Protein AF-A0A5J5F613-F1 (afdb_monomer_lite)

Organism: NCBI:txid1250544

Structure (mmCIF, N/CA/C/O backbone):
data_AF-A0A5J5F613-F1
#
_entry.id   AF-A0A5J5F613-F1
#
loop_
_atom_site.group_PDB
_atom_site.id
_atom_site.type_symbol
_atom_site.label_atom_id
_atom_site.label_alt_id
_atom_site.label_comp_id
_atom_site.label_asym_id
_atom_site.label_entity_id
_atom_site.label_seq_id
_atom_site.pdbx_PDB_ins_code
_atom_site.Cartn_x
_atom_site.Cartn_y
_atom_site.Cartn_z
_atom_site.occupancy
_atom_site.B_iso_or_equiv
_atom_site.auth_seq_id
_atom_site.auth_comp_id
_atom_site.auth_asym_id
_atom_site.auth_atom_id
_atom_site.pdbx_PDB_model_num
ATOM 1 N N . MET A 1 1 ? 40.731 -25.161 20.773 1.00 50.28 1 MET A N 1
ATOM 2 C CA . MET A 1 1 ? 40.300 -26.577 20.738 1.00 50.28 1 MET A CA 1
ATOM 3 C C . MET A 1 1 ? 39.596 -26.817 22.061 1.00 50.28 1 MET A C 1
ATOM 5 O O . MET A 1 1 ? 40.256 -26.666 23.070 1.00 50.28 1 MET A O 1
ATOM 9 N N . LEU A 1 2 ? 38.281 -26.954 22.192 1.00 44.12 2 LEU A N 1
ATOM 10 C CA . LEU A 1 2 ? 37.243 -27.721 21.487 1.00 44.12 2 LEU A CA 1
ATOM 11 C C . LEU A 1 2 ? 35.949 -26.861 21.569 1.00 44.12 2 LEU A C 1
ATOM 13 O O . LEU A 1 2 ? 35.769 -26.179 22.566 1.00 44.12 2 LEU A O 1
ATOM 17 N N . GLY A 1 3 ? 35.068 -26.707 20.580 1.00 40.81 3 GLY A N 1
ATOM 18 C CA . GLY A 1 3 ? 34.454 -27.719 19.725 1.00 40.81 3 GLY A CA 1
ATOM 19 C C . GLY A 1 3 ? 33.097 -28.139 20.315 1.00 40.81 3 GLY A C 1
ATOM 20 O O . GLY A 1 3 ? 32.994 -29.242 20.839 1.00 40.81 3 GLY A O 1
ATOM 21 N N . HIS A 1 4 ? 32.084 -27.262 20.299 1.00 52.69 4 HIS A N 1
ATOM 22 C CA . HIS A 1 4 ? 30.699 -27.615 20.649 1.00 52.69 4 HIS A CA 1
ATOM 23 C C . HIS A 1 4 ? 29.825 -27.560 19.399 1.00 52.69 4 HIS A C 1
ATOM 25 O O . HIS A 1 4 ? 29.713 -26.522 18.751 1.00 52.69 4 HIS A O 1
ATOM 31 N N . ASN A 1 5 ? 29.272 -28.724 19.069 1.00 49.81 5 ASN A N 1
ATOM 32 C CA . ASN A 1 5 ? 28.396 -28.969 17.939 1.00 49.81 5 ASN A CA 1
ATOM 33 C C . ASN A 1 5 ? 26.936 -28.811 18.407 1.00 49.81 5 ASN A C 1
ATOM 35 O O . ASN A 1 5 ? 26.594 -29.385 19.445 1.00 49.81 5 ASN A O 1
ATOM 39 N N . PRO A 1 6 ? 26.089 -28.056 17.695 1.00 64.25 6 PRO A N 1
ATOM 40 C CA . PRO A 1 6 ? 24.659 -27.989 17.952 1.00 64.25 6 PRO A CA 1
ATOM 41 C C . PRO A 1 6 ? 23.944 -28.982 17.037 1.00 64.25 6 PRO A C 1
ATOM 43 O O . PRO A 1 6 ? 24.210 -28.967 15.846 1.00 64.25 6 PRO A O 1
ATOM 46 N N . ASP A 1 7 ? 23.031 -29.808 17.547 1.00 44.97 7 ASP A N 1
ATOM 47 C CA . ASP A 1 7 ? 21.999 -30.386 16.685 1.00 44.97 7 ASP A CA 1
ATOM 48 C C . ASP A 1 7 ? 20.803 -30.931 17.466 1.00 44.97 7 ASP A C 1
ATOM 50 O O . ASP A 1 7 ? 20.932 -31.506 18.546 1.00 44.97 7 ASP A O 1
ATOM 54 N N . HIS A 1 8 ? 19.656 -30.766 16.807 1.00 47.88 8 HIS A N 1
ATOM 55 C CA . HIS A 1 8 ? 18.336 -31.334 17.061 1.00 47.88 8 HIS A CA 1
ATOM 56 C C . HIS A 1 8 ? 17.536 -30.772 18.234 1.00 47.88 8 HIS A C 1
ATOM 58 O O . HIS A 1 8 ? 17.771 -31.131 19.375 1.00 47.88 8 HIS A O 1
ATOM 64 N N . PHE A 1 9 ? 16.496 -29.987 17.920 1.00 43.94 9 PHE A N 1
ATOM 65 C CA . PHE A 1 9 ? 15.110 -30.351 18.248 1.00 43.94 9 PHE A CA 1
ATOM 66 C C . PHE A 1 9 ? 14.083 -29.400 17.578 1.00 43.94 9 PHE A C 1
ATOM 68 O O . PHE A 1 9 ? 14.236 -28.184 17.619 1.00 43.94 9 PHE A O 1
ATOM 75 N N . PHE A 1 10 ? 13.023 -30.007 17.023 1.00 43.66 10 PHE A N 1
ATOM 76 C CA . PHE A 1 10 ? 11.719 -29.457 16.599 1.00 43.66 10 PHE A CA 1
ATOM 77 C C . PHE A 1 10 ? 11.602 -28.602 15.318 1.00 43.66 10 PHE A C 1
ATOM 79 O O . PHE A 1 10 ? 11.895 -27.412 15.305 1.00 43.66 10 PHE A O 1
ATOM 86 N N . ASN A 1 11 ? 10.979 -29.169 14.273 1.00 40.22 11 ASN A N 1
ATOM 87 C CA . ASN A 1 11 ? 9.541 -28.947 14.046 1.00 40.22 11 ASN A CA 1
ATOM 88 C C . ASN A 1 11 ? 8.996 -29.774 12.869 1.00 40.22 11 ASN A C 1
ATOM 90 O O . ASN A 1 11 ? 9.315 -29.527 11.706 1.00 40.22 11 ASN A O 1
ATOM 94 N N . ASP A 1 12 ? 8.106 -30.706 13.208 1.00 41.88 12 ASP A N 1
ATOM 95 C CA . ASP A 1 12 ? 7.119 -31.297 12.311 1.00 41.88 12 ASP A CA 1
ATOM 96 C C . ASP A 1 12 ? 6.123 -30.222 11.855 1.00 41.88 12 ASP A C 1
ATOM 98 O O . ASP A 1 12 ? 5.384 -29.655 12.661 1.00 41.88 12 ASP A O 1
ATOM 102 N N . VAL A 1 13 ? 6.066 -29.965 10.548 1.00 47.19 13 VAL A N 1
ATOM 103 C CA . VAL A 1 13 ? 4.968 -29.225 9.914 1.00 47.19 13 VAL A CA 1
ATOM 104 C C . VAL A 1 13 ? 4.227 -30.197 9.006 1.00 47.19 13 VAL A C 1
ATOM 106 O O . VAL A 1 13 ? 4.635 -30.470 7.878 1.00 47.19 13 VAL A O 1
ATOM 109 N N . HIS A 1 14 ? 3.116 -30.726 9.516 1.00 48.28 14 HIS A N 1
ATOM 110 C CA . HIS A 1 14 ? 2.124 -31.431 8.716 1.00 48.28 14 HIS A CA 1
ATOM 111 C C . HIS A 1 14 ? 1.474 -30.450 7.728 1.00 48.28 14 HIS A C 1
ATOM 113 O O . HIS A 1 14 ? 0.714 -29.560 8.108 1.00 48.28 14 HIS A O 1
ATOM 119 N N . LEU A 1 15 ? 1.775 -30.632 6.442 1.00 42.47 15 LEU A N 1
ATOM 120 C CA . LEU A 1 15 ? 1.078 -29.995 5.329 1.00 42.47 15 LEU A CA 1
ATOM 121 C C . LEU A 1 15 ? -0.329 -30.595 5.202 1.00 42.47 15 LEU A C 1
ATOM 123 O O . LEU A 1 15 ? -0.490 -31.795 4.989 1.00 42.47 15 LEU A O 1
ATOM 127 N N . ASN A 1 16 ? -1.340 -29.740 5.319 1.00 47.28 16 ASN A N 1
ATOM 128 C CA . ASN A 1 16 ? -2.743 -30.063 5.089 1.00 47.28 16 ASN A CA 1
ATOM 129 C C . ASN A 1 16 ? -3.094 -29.689 3.634 1.00 47.28 16 ASN A C 1
ATOM 131 O O . ASN A 1 16 ? -2.959 -28.512 3.288 1.00 47.28 16 ASN A O 1
ATOM 135 N N . PRO A 1 17 ? -3.501 -30.620 2.752 1.00 55.25 17 PRO A N 1
ATOM 136 C CA . PRO A 1 17 ? -3.906 -30.271 1.401 1.00 55.25 17 PRO A CA 1
ATOM 137 C C . PRO A 1 17 ? -5.425 -30.079 1.311 1.00 55.25 17 PRO A C 1
ATOM 139 O O . PRO A 1 17 ? -6.192 -30.730 2.018 1.00 55.25 17 PRO A O 1
ATOM 142 N N . SER A 1 18 ? -5.836 -29.318 0.294 1.00 38.47 18 SER A N 1
ATOM 143 C CA . SER A 1 18 ? -7.164 -29.338 -0.354 1.00 38.47 18 SER A CA 1
ATOM 144 C C . SER A 1 18 ? -8.157 -28.245 0.067 1.00 38.47 18 SER A C 1
ATOM 146 O O . SER A 1 18 ? -8.969 -28.424 0.968 1.00 38.47 18 SER A O 1
ATOM 148 N N . SER A 1 19 ? -8.188 -27.162 -0.716 1.00 42.88 19 SER A N 1
ATOM 149 C CA . SER A 1 19 ? -9.421 -26.413 -0.999 1.00 42.88 19 SER A CA 1
ATOM 150 C C . SER A 1 19 ? -9.735 -26.546 -2.495 1.00 42.88 19 SER A C 1
ATOM 152 O O . SER A 1 19 ? -8.830 -26.352 -3.310 1.00 42.88 19 SER A O 1
ATOM 154 N N . PRO A 1 20 ? -10.973 -26.898 -2.885 1.00 58.94 20 PRO A N 1
ATOM 155 C CA . PRO A 1 20 ? -11.320 -27.141 -4.279 1.00 58.94 20 PRO A CA 1
ATOM 156 C C . PRO A 1 20 ? -11.551 -25.832 -5.044 1.00 58.94 20 PRO A C 1
ATOM 158 O O . PRO A 1 20 ? -12.286 -24.947 -4.607 1.00 58.94 20 PRO A O 1
ATOM 161 N N . HIS A 1 21 ? -10.938 -25.748 -6.225 1.00 48.44 21 HIS A N 1
ATOM 162 C CA . HIS A 1 21 ? -11.207 -24.731 -7.234 1.00 48.44 21 HIS A CA 1
ATOM 163 C C . HIS A 1 21 ? -12.651 -24.838 -7.746 1.00 48.44 21 HIS A C 1
ATOM 165 O O . HIS A 1 21 ? -13.069 -25.875 -8.260 1.00 48.44 21 HIS A O 1
ATOM 171 N N . THR A 1 22 ? -13.397 -23.741 -7.662 1.00 51.97 22 THR A N 1
ATOM 172 C CA . THR A 1 22 ? -14.647 -23.526 -8.398 1.00 51.97 22 THR A CA 1
ATOM 173 C C . THR A 1 22 ? -14.340 -23.135 -9.852 1.00 51.97 22 THR A C 1
ATOM 175 O O . THR A 1 22 ? -13.514 -22.247 -10.077 1.00 51.97 22 THR A O 1
ATOM 178 N N . PRO A 1 23 ? -14.978 -23.756 -10.864 1.00 57.44 23 PRO A N 1
ATOM 179 C CA . PRO A 1 23 ? -14.769 -23.384 -12.257 1.00 57.44 23 PRO A CA 1
ATOM 180 C C . PRO A 1 23 ? -15.635 -22.183 -12.662 1.00 57.44 23 PRO A C 1
ATOM 182 O O . PRO A 1 23 ? -16.838 -22.130 -12.404 1.00 57.44 23 PRO A O 1
ATOM 185 N N . VAL A 1 24 ? -14.995 -21.226 -13.333 1.00 53.00 24 VAL A N 1
ATOM 186 C CA . VAL A 1 24 ? -15.613 -20.079 -14.012 1.00 53.00 24 VAL A CA 1
ATOM 187 C C . VAL A 1 24 ? -16.297 -20.566 -15.301 1.00 53.00 24 VAL A C 1
ATOM 189 O O . VAL A 1 24 ? -15.671 -21.312 -16.057 1.00 53.00 24 VAL A O 1
ATOM 192 N N . PRO A 1 25 ? -17.548 -20.167 -15.600 1.00 57.84 25 PRO A N 1
ATOM 193 C CA . PRO A 1 25 ? -18.220 -20.578 -16.828 1.00 57.84 25 PRO A CA 1
ATOM 194 C C . PRO A 1 25 ? -17.707 -19.800 -18.051 1.00 57.84 25 PRO A C 1
ATOM 196 O O . PRO A 1 25 ? -17.656 -18.570 -18.062 1.00 57.84 25 PRO A O 1
ATOM 199 N N . VAL A 1 26 ? -17.365 -20.550 -19.100 1.00 51.53 26 VAL A N 1
ATOM 200 C CA . VAL A 1 26 ? -17.048 -20.066 -20.451 1.00 51.53 26 VAL A CA 1
ATOM 201 C C . VAL A 1 26 ? -18.356 -19.771 -21.198 1.00 51.53 26 VAL A C 1
ATOM 203 O O . VAL A 1 26 ? -19.222 -20.646 -21.238 1.00 51.53 26 VAL A O 1
ATOM 206 N N . PRO A 1 27 ? -18.534 -18.592 -21.822 1.00 51.69 27 PRO A N 1
ATOM 207 C CA . PRO A 1 27 ? -19.688 -18.343 -22.674 1.00 51.69 27 PRO A CA 1
ATOM 208 C C . PRO A 1 27 ? -19.481 -18.930 -24.078 1.00 51.69 27 PRO A C 1
ATOM 210 O O . PRO A 1 27 ? -18.629 -18.495 -24.852 1.00 51.69 27 PRO A O 1
ATOM 213 N N . THR A 1 28 ? -20.316 -19.910 -24.409 1.00 37.34 28 THR A N 1
ATOM 214 C CA . THR A 1 28 ? -20.512 -20.474 -25.747 1.00 37.34 28 THR A CA 1
ATOM 215 C C . THR A 1 28 ? -21.121 -19.417 -26.672 1.00 37.34 28 THR A C 1
ATOM 217 O O . THR A 1 28 ? -22.232 -18.953 -26.430 1.00 37.34 28 THR A O 1
ATOM 220 N N . SER A 1 29 ? -20.423 -19.047 -27.746 1.00 41.59 29 SER A N 1
ATOM 221 C CA . SER A 1 29 ? -21.005 -18.280 -28.856 1.00 41.59 29 SER A CA 1
ATOM 222 C C . SER A 1 29 ? -21.090 -19.174 -30.086 1.00 41.59 29 SER A C 1
ATOM 224 O O . SER A 1 29 ? -20.099 -19.438 -30.762 1.00 41.59 29 SER A O 1
ATOM 226 N N . THR A 1 30 ? -22.300 -19.666 -30.337 1.00 37.53 30 THR A N 1
ATOM 227 C CA . THR A 1 30 ? -22.677 -20.430 -31.523 1.00 37.53 30 THR A CA 1
ATOM 228 C C . THR A 1 30 ? -23.107 -19.469 -32.627 1.00 37.53 30 THR A C 1
ATOM 230 O O . THR A 1 30 ? -24.034 -18.695 -32.428 1.00 37.53 30 THR A O 1
ATOM 233 N N . SER A 1 31 ? -22.440 -19.599 -33.778 1.00 36.50 31 SER A N 1
ATOM 234 C CA . SER A 1 31 ? -22.939 -19.462 -35.156 1.00 36.50 31 SER A CA 1
ATOM 235 C C . SER A 1 31 ? -23.787 -18.236 -35.527 1.00 36.50 31 SER A C 1
ATOM 237 O O . SER A 1 31 ? -24.911 -18.090 -35.063 1.00 36.50 31 SER A O 1
ATOM 239 N N . GLN A 1 32 ? -23.353 -17.489 -36.548 1.00 35.12 32 GLN A N 1
ATOM 240 C CA . GLN A 1 32 ? -24.119 -17.500 -37.797 1.00 35.12 32 GLN A CA 1
ATOM 241 C C . GLN A 1 32 ? -23.312 -17.022 -39.009 1.00 35.12 32 GLN A C 1
ATOM 243 O O . GLN A 1 32 ? -22.670 -15.976 -39.033 1.00 35.12 32 GLN A O 1
ATOM 248 N N . LEU A 1 33 ? -23.386 -17.889 -40.009 1.00 36.09 33 LEU A N 1
ATOM 249 C CA . LEU A 1 33 ? -22.919 -17.816 -41.377 1.00 36.09 33 LEU A CA 1
ATOM 250 C C . LEU A 1 33 ? -23.820 -16.845 -42.164 1.00 36.09 33 LEU A C 1
ATOM 252 O O . LEU A 1 33 ? -25.033 -17.040 -42.195 1.00 36.09 33 LEU A O 1
ATOM 256 N N . ALA A 1 34 ? -23.254 -15.845 -42.839 1.00 37.91 34 ALA A N 1
ATOM 257 C CA . ALA A 1 34 ? -23.964 -15.096 -43.875 1.00 37.91 34 ALA A CA 1
ATOM 258 C C . ALA A 1 34 ? -23.002 -14.731 -45.010 1.00 37.91 34 ALA A C 1
ATOM 260 O O . ALA A 1 34 ? -22.120 -13.884 -44.890 1.00 37.91 34 ALA A O 1
ATOM 261 N N . THR A 1 35 ? -23.186 -15.432 -46.118 1.00 39.69 35 THR A N 1
ATOM 262 C CA . THR A 1 35 ? -22.580 -15.221 -47.426 1.00 39.69 35 THR A CA 1
ATOM 263 C C . THR A 1 35 ? -23.236 -14.029 -48.132 1.00 39.69 35 THR A C 1
ATOM 265 O O . THR A 1 35 ? -24.455 -14.010 -48.290 1.00 39.69 35 THR A O 1
ATOM 268 N N . ARG A 1 36 ? -22.454 -13.077 -48.666 1.00 34.84 36 ARG A N 1
ATOM 269 C CA . ARG A 1 36 ? -22.768 -12.458 -49.969 1.00 34.84 36 ARG A CA 1
ATOM 270 C C . ARG A 1 36 ? -21.587 -11.705 -50.589 1.00 34.84 36 ARG A C 1
ATOM 272 O O . ARG A 1 36 ? -20.830 -11.022 -49.914 1.00 34.84 36 ARG A O 1
ATOM 279 N N . ASN A 1 37 ? -21.490 -11.901 -51.899 1.00 41.34 37 ASN A N 1
ATOM 280 C CA . ASN A 1 37 ? -20.441 -11.521 -52.842 1.00 41.34 37 ASN A CA 1
ATOM 281 C C . ASN A 1 37 ? -20.193 -10.008 -53.034 1.00 41.34 37 ASN A C 1
ATOM 283 O O . ASN A 1 37 ? -21.058 -9.197 -52.702 1.00 41.34 37 ASN A O 1
ATOM 287 N N . PRO A 1 38 ? -19.053 -9.647 -53.664 1.00 57.12 38 PRO A N 1
ATOM 288 C CA . PRO A 1 38 ? -18.614 -8.275 -53.904 1.00 57.12 38 PRO A CA 1
ATOM 289 C C . PRO A 1 38 ? -18.990 -7.764 -55.307 1.00 57.12 38 PRO A C 1
ATOM 291 O O . PRO A 1 38 ? -18.987 -8.540 -56.258 1.00 57.12 38 PRO A O 1
ATOM 294 N N . HIS A 1 39 ? -19.189 -6.448 -55.469 1.00 40.06 39 HIS A N 1
ATOM 295 C CA . HIS A 1 39 ? -18.627 -5.705 -56.610 1.00 40.06 39 HIS A CA 1
ATOM 296 C C . HIS A 1 39 ? -18.693 -4.168 -56.445 1.00 40.06 39 HIS A C 1
ATOM 298 O O . HIS A 1 39 ? -19.477 -3.679 -55.632 1.00 40.06 39 HIS A O 1
ATOM 304 N N . PRO A 1 40 ? -17.826 -3.415 -57.160 1.00 59.41 40 PRO A N 1
ATOM 305 C CA . PRO A 1 40 ? -17.424 -2.054 -56.819 1.00 59.41 40 PRO A CA 1
ATOM 306 C C . PRO A 1 40 ? -18.095 -0.992 -57.696 1.00 59.41 40 PRO A C 1
ATOM 308 O O . PRO A 1 40 ? -18.408 -1.250 -58.852 1.00 59.41 40 PRO A O 1
ATOM 311 N N . THR A 1 41 ? -18.151 0.249 -57.206 1.00 42.31 41 THR A N 1
ATOM 312 C CA . THR A 1 41 ? -18.172 1.429 -58.084 1.00 42.31 41 THR A CA 1
ATOM 313 C C . THR A 1 41 ? -17.589 2.661 -57.396 1.00 42.31 41 THR A C 1
ATOM 315 O O . THR A 1 41 ? -18.038 3.097 -56.343 1.00 42.31 41 THR A O 1
ATOM 318 N N . SER A 1 42 ? -16.572 3.197 -58.066 1.00 39.72 42 SER A N 1
ATOM 319 C CA . SER A 1 42 ? -16.008 4.548 -58.027 1.00 39.72 42 SER A CA 1
ATOM 320 C C . SER A 1 42 ? -17.031 5.685 -57.863 1.00 39.72 42 SER A C 1
ATOM 322 O O . SER A 1 42 ? -18.014 5.694 -58.599 1.00 39.72 42 SER A O 1
ATOM 324 N N . ARG A 1 43 ? -16.736 6.696 -57.021 1.00 36.09 43 ARG A N 1
ATOM 325 C CA . ARG A 1 43 ? -16.525 8.103 -57.452 1.00 36.09 43 ARG A CA 1
ATOM 326 C C . ARG A 1 43 ? -16.279 9.085 -56.288 1.00 36.09 43 ARG A C 1
ATOM 328 O O . ARG A 1 43 ? -17.078 9.183 -55.372 1.00 36.09 43 ARG A O 1
ATOM 335 N N . ALA A 1 44 ? -15.193 9.846 -56.444 1.00 36.12 44 ALA A N 1
ATOM 336 C CA . ALA A 1 44 ? -15.028 11.294 -56.237 1.00 36.12 44 ALA A CA 1
ATOM 337 C C . ALA A 1 44 ? -15.552 12.007 -54.957 1.00 36.12 44 ALA A C 1
ATOM 339 O O . ALA A 1 44 ? -16.743 12.206 -54.757 1.00 36.12 44 ALA A O 1
ATOM 340 N N . HIS A 1 45 ? -14.569 12.514 -54.200 1.00 42.12 45 HIS A N 1
ATOM 341 C CA . HIS A 1 45 ? -14.497 13.708 -53.327 1.00 42.12 45 HIS A CA 1
ATOM 342 C C . HIS A 1 45 ? -15.223 14.994 -53.825 1.00 42.12 45 HIS A C 1
ATOM 344 O O . HIS A 1 45 ? -15.613 15.012 -54.992 1.00 42.12 45 HIS A O 1
ATOM 350 N N . PRO A 1 46 ? -15.226 16.147 -53.089 1.00 54.31 46 PRO A N 1
ATOM 351 C CA . PRO A 1 46 ? -14.821 16.435 -51.691 1.00 54.31 46 PRO A CA 1
ATOM 352 C C . PRO A 1 46 ? -15.796 17.372 -50.913 1.00 54.31 46 PRO A C 1
ATOM 354 O O . PRO A 1 46 ? -16.733 17.928 -51.471 1.00 54.31 46 PRO A O 1
ATOM 357 N N . LEU A 1 47 ? -15.432 17.645 -49.649 1.00 34.38 47 LEU A N 1
ATOM 358 C CA . LEU A 1 47 ? -15.510 18.930 -48.918 1.00 34.38 47 LEU A CA 1
ATOM 359 C C . LEU A 1 47 ? -16.338 18.940 -47.620 1.00 34.38 47 LEU A C 1
ATOM 361 O O . LEU A 1 47 ? -17.527 18.660 -47.587 1.00 34.38 47 LEU A O 1
ATOM 365 N N . HIS A 1 48 ? -15.648 19.456 -46.598 1.00 33.69 48 HIS A N 1
ATOM 366 C CA . HIS A 1 48 ? -16.149 20.198 -45.442 1.00 33.69 48 HIS A CA 1
ATOM 367 C C . HIS A 1 48 ? -16.767 19.427 -44.261 1.00 33.69 48 HIS A C 1
ATOM 369 O O . HIS A 1 48 ? -17.969 19.211 -44.174 1.00 33.69 48 HIS A O 1
ATOM 375 N N . MET A 1 49 ? -15.935 19.197 -43.238 1.00 33.53 49 MET A N 1
ATOM 376 C CA . MET A 1 49 ? -16.361 19.283 -41.838 1.00 33.53 49 MET A CA 1
ATOM 377 C C . MET A 1 49 ? -15.354 20.124 -41.035 1.00 33.53 49 MET A C 1
ATOM 379 O O . MET A 1 49 ? -14.149 19.894 -41.156 1.00 33.53 49 MET A O 1
ATOM 383 N N . PRO A 1 50 ? -15.812 21.096 -40.225 1.00 51.03 50 PRO A N 1
ATOM 384 C CA . PRO A 1 50 ? -14.984 21.760 -39.229 1.00 51.03 50 PRO A CA 1
ATOM 385 C C . PRO A 1 50 ? -14.827 20.874 -37.982 1.00 51.03 50 PRO A C 1
ATOM 387 O O . PRO A 1 50 ? -15.790 20.296 -37.482 1.00 51.03 50 PRO A O 1
ATOM 390 N N . LEU A 1 51 ? -13.602 20.803 -37.461 1.00 35.72 51 LEU A N 1
ATOM 391 C CA . LEU A 1 51 ? -13.281 20.172 -36.183 1.00 35.72 51 LEU A CA 1
ATOM 392 C C . LEU A 1 51 ? -13.890 20.989 -35.031 1.00 35.72 51 LEU A C 1
ATOM 394 O O . LEU A 1 51 ? -13.409 22.069 -34.698 1.00 35.72 51 LEU A O 1
ATOM 398 N N . GLN A 1 52 ? -14.938 20.456 -34.405 1.00 35.28 52 GLN A N 1
ATOM 399 C CA . GLN A 1 52 ? -15.347 20.816 -33.048 1.00 35.28 52 GLN A CA 1
ATOM 400 C C . GLN A 1 52 ? -14.461 20.031 -32.069 1.00 35.28 52 GLN A C 1
ATOM 402 O O . GLN A 1 52 ? -14.620 18.824 -31.900 1.00 35.28 52 GLN A O 1
ATOM 407 N N . LEU A 1 53 ? -13.507 20.714 -31.436 1.00 34.28 53 LEU A N 1
ATOM 408 C CA . LEU A 1 53 ? -12.779 20.211 -30.270 1.00 34.28 53 LEU A CA 1
ATOM 409 C C . LEU A 1 53 ? -13.690 20.342 -29.043 1.00 34.28 53 LEU A C 1
ATOM 411 O O . LEU A 1 53 ? -13.751 21.389 -28.403 1.00 34.28 53 LEU A O 1
ATOM 415 N N . SER A 1 54 ? -14.423 19.277 -28.720 1.00 34.97 54 SER A N 1
ATOM 416 C CA . SER A 1 54 ? -15.111 19.151 -27.438 1.00 34.97 54 SER A CA 1
ATOM 417 C C . SER A 1 54 ? -14.120 18.731 -26.352 1.00 34.97 54 SER A C 1
ATOM 419 O O . SER A 1 54 ? -13.627 17.604 -26.326 1.00 34.97 54 SER A O 1
ATOM 421 N N . THR A 1 55 ? -13.870 19.662 -25.441 1.00 39.81 55 THR A N 1
ATOM 422 C CA . THR A 1 55 ? -13.266 19.497 -24.120 1.00 39.81 55 THR A CA 1
ATOM 423 C C . THR A 1 55 ? -13.930 18.352 -23.345 1.00 39.81 55 THR A C 1
ATOM 425 O O . THR A 1 55 ? -15.062 18.490 -22.881 1.00 39.81 55 THR A O 1
ATOM 428 N N . ILE A 1 56 ? -13.230 17.232 -23.143 1.00 35.31 56 ILE A N 1
ATOM 429 C CA . ILE A 1 56 ? -13.635 16.216 -22.160 1.00 35.31 56 ILE A CA 1
ATOM 430 C C . ILE A 1 56 ? -13.070 16.632 -20.802 1.00 35.31 56 ILE A C 1
ATOM 432 O O . ILE A 1 56 ? -11.949 16.304 -20.420 1.00 35.31 56 ILE A O 1
ATOM 436 N N . ALA A 1 57 ? -13.884 17.391 -20.072 1.00 38.41 57 ALA A N 1
ATOM 437 C CA . ALA A 1 57 ? -13.783 17.515 -18.630 1.00 38.41 57 ALA A CA 1
ATOM 438 C C . ALA A 1 57 ? -14.366 16.240 -17.997 1.00 38.41 57 ALA A C 1
ATOM 440 O O . ALA A 1 57 ? -15.584 16.084 -17.892 1.00 38.41 57 ALA A O 1
ATOM 441 N N . SER A 1 58 ? -13.506 15.323 -17.559 1.00 34.88 58 SER A N 1
ATOM 442 C CA . SER A 1 58 ? -13.922 14.162 -16.767 1.00 34.88 58 SER A CA 1
ATOM 443 C C . SER A 1 58 ? -14.307 14.598 -15.351 1.00 34.88 58 SER A C 1
ATOM 445 O O . SER A 1 58 ? -13.499 14.612 -14.424 1.00 34.88 58 SER A O 1
ATOM 447 N N . ARG A 1 59 ? -15.586 14.954 -15.182 1.00 39.44 59 ARG A N 1
ATOM 448 C CA . ARG A 1 59 ? -16.280 15.021 -13.889 1.00 39.44 59 ARG A CA 1
ATOM 449 C C . ARG A 1 59 ? -16.507 13.602 -13.357 1.00 39.44 59 ARG A C 1
ATOM 451 O O . ARG A 1 59 ? -17.539 12.994 -13.613 1.00 39.44 59 ARG A O 1
ATOM 458 N N . GLY A 1 60 ? -15.566 13.101 -12.564 1.00 32.88 60 GLY A N 1
ATOM 459 C CA . GLY A 1 60 ? -15.769 11.949 -11.684 1.00 32.88 60 GLY A CA 1
ATOM 460 C C . GLY A 1 60 ? -16.264 12.390 -10.307 1.00 32.88 60 GLY A C 1
ATOM 461 O O . GLY A 1 60 ? -15.504 12.377 -9.344 1.00 32.88 60 GLY A O 1
ATOM 462 N N . VAL A 1 61 ? -17.528 12.812 -10.200 1.00 38.91 61 VAL A N 1
ATOM 463 C CA . VAL A 1 61 ? -18.180 13.097 -8.909 1.00 38.91 61 VAL A CA 1
ATOM 464 C C . VAL A 1 61 ? -18.589 11.768 -8.269 1.00 38.91 61 VAL A C 1
ATOM 466 O O . VAL A 1 61 ? -19.716 11.302 -8.417 1.00 38.91 61 VAL A O 1
ATOM 469 N N . LEU A 1 62 ? -17.669 11.151 -7.529 1.00 36.62 62 LEU A N 1
ATOM 470 C CA . LEU A 1 62 ? -18.003 10.100 -6.572 1.00 36.62 62 LEU A CA 1
ATOM 471 C C . LEU A 1 62 ? -18.551 10.770 -5.309 1.00 36.62 62 LEU A C 1
ATOM 473 O O . LEU A 1 62 ? -17.812 11.197 -4.424 1.00 36.62 62 LEU A O 1
ATOM 477 N N . ARG A 1 63 ? -19.884 10.865 -5.237 1.00 41.59 63 ARG A N 1
ATOM 478 C CA . ARG A 1 63 ? -20.617 11.171 -4.003 1.00 41.59 63 ARG A CA 1
ATOM 479 C C . ARG A 1 63 ? -20.365 10.053 -2.985 1.00 41.59 63 ARG A C 1
ATOM 481 O O . ARG A 1 63 ? -21.167 9.133 -2.860 1.00 41.59 63 ARG A O 1
ATOM 488 N N . ARG A 1 64 ? -19.280 10.142 -2.215 1.00 39.59 64 ARG A N 1
ATOM 489 C CA . ARG A 1 64 ? -19.229 9.502 -0.898 1.00 39.59 64 ARG A CA 1
ATOM 490 C C . ARG A 1 64 ? -19.998 10.397 0.061 1.00 39.59 64 ARG A C 1
ATOM 492 O O . ARG A 1 64 ? -19.549 11.486 0.403 1.00 39.59 64 ARG A O 1
ATOM 499 N N . ARG A 1 65 ? -21.182 9.932 0.467 1.00 36.88 65 ARG A N 1
ATOM 500 C CA . ARG A 1 65 ? -21.842 10.396 1.690 1.00 36.88 65 ARG A CA 1
ATOM 501 C C . ARG A 1 65 ? -20.898 10.082 2.850 1.00 36.88 65 ARG A C 1
ATOM 503 O O . ARG A 1 65 ? -20.901 8.975 3.374 1.00 36.88 65 ARG A O 1
ATOM 510 N N . VAL A 1 66 ? -20.056 11.045 3.202 1.00 33.97 66 VAL A N 1
ATOM 511 C CA . VAL A 1 66 ? -19.421 11.091 4.513 1.00 33.97 66 VAL A CA 1
ATOM 512 C C . VAL A 1 66 ? -20.523 11.536 5.464 1.00 33.97 66 VAL A C 1
ATOM 514 O O . VAL A 1 66 ? -20.977 12.677 5.417 1.00 33.97 66 VAL A O 1
ATOM 517 N N . VAL A 1 67 ? -21.018 10.601 6.271 1.00 34.47 67 VAL A N 1
ATOM 518 C CA . VAL A 1 67 ? -21.782 10.935 7.471 1.00 34.47 67 VAL A CA 1
ATOM 519 C C . VAL A 1 67 ? -20.764 11.501 8.453 1.00 34.47 67 VAL A C 1
ATOM 521 O O . VAL A 1 67 ? -20.158 10.781 9.239 1.00 34.47 67 VAL A O 1
ATOM 524 N N . THR A 1 68 ? -20.511 12.803 8.341 1.00 35.12 68 THR A N 1
ATOM 525 C CA . THR A 1 68 ? -19.803 13.570 9.360 1.00 35.12 68 THR A CA 1
ATOM 526 C C . THR A 1 68 ? -20.790 13.764 10.503 1.00 35.12 68 THR A C 1
ATOM 528 O O . THR A 1 68 ? -21.565 14.718 10.515 1.00 35.12 68 THR A O 1
ATOM 531 N N . ALA A 1 69 ? -20.818 12.821 11.442 1.00 35.81 69 ALA A N 1
ATOM 532 C CA . ALA A 1 69 ? -21.420 13.071 12.740 1.00 35.81 69 ALA A CA 1
ATOM 533 C C . ALA A 1 69 ? -20.535 14.104 13.447 1.00 35.81 69 ALA A C 1
ATOM 535 O O . ALA A 1 69 ? -19.464 13.790 13.963 1.00 35.81 69 ALA A O 1
ATOM 536 N N . ALA A 1 70 ? -20.964 15.362 13.396 1.00 35.59 70 ALA A N 1
ATOM 537 C CA . ALA A 1 70 ? -20.427 16.422 14.222 1.00 35.59 70 ALA A CA 1
ATOM 538 C C . ALA A 1 70 ? -20.742 16.090 15.688 1.00 35.59 70 ALA A C 1
ATOM 540 O O . ALA A 1 70 ? -21.821 16.395 16.186 1.00 35.59 70 ALA A O 1
ATOM 541 N N . VAL A 1 71 ? -19.796 15.463 16.387 1.00 40.41 71 VAL A N 1
ATOM 542 C CA . VAL A 1 71 ? -19.762 15.472 17.853 1.00 40.41 71 VAL A CA 1
ATOM 543 C C . VAL A 1 71 ? -19.067 16.767 18.257 1.00 40.41 71 VAL A C 1
ATOM 545 O O . VAL A 1 71 ? -17.903 16.798 18.640 1.00 40.41 71 VAL A O 1
ATOM 548 N N . ALA A 1 72 ? -19.782 17.874 18.071 1.00 38.59 72 ALA A N 1
ATOM 549 C CA . ALA A 1 72 ? -19.418 19.162 18.625 1.00 38.59 72 ALA A CA 1
ATOM 550 C C . ALA A 1 72 ? -20.362 19.446 19.792 1.00 38.59 72 ALA A C 1
ATOM 552 O O . ALA A 1 72 ? -21.556 19.655 19.601 1.00 38.59 72 ALA A O 1
ATOM 553 N N . GLY A 1 73 ? -19.787 19.482 20.993 1.00 42.09 73 GLY A N 1
ATOM 554 C CA . GLY A 1 73 ? -20.343 20.231 22.111 1.00 42.09 73 GLY A CA 1
ATOM 555 C C . GLY A 1 73 ? -21.077 19.418 23.166 1.00 42.09 73 GLY A C 1
ATOM 556 O O . GLY A 1 73 ? -22.292 19.496 23.236 1.00 42.09 73 GLY A O 1
ATOM 557 N N . VAL A 1 74 ? -20.330 18.796 24.086 1.00 39.91 74 VAL A N 1
ATOM 558 C CA . VAL A 1 74 ? -20.693 18.799 25.517 1.00 39.91 74 VAL A CA 1
ATOM 559 C C . VAL A 1 74 ? -19.411 18.855 26.362 1.00 39.91 74 VAL A C 1
ATOM 561 O O . VAL A 1 74 ? -19.078 17.944 27.107 1.00 39.91 74 VAL A O 1
ATOM 564 N N . SER A 1 75 ? -18.665 19.954 26.248 1.00 44.16 75 SER A N 1
ATOM 565 C CA . SER A 1 75 ? -17.702 20.355 27.280 1.00 44.16 75 SER A CA 1
ATOM 566 C C . SER A 1 75 ? -18.348 21.452 28.111 1.00 44.16 75 SER A C 1
ATOM 568 O O . SER A 1 75 ? -18.128 22.634 27.860 1.00 44.16 75 SER A O 1
ATOM 570 N N . LYS A 1 76 ? -19.213 21.080 29.059 1.00 47.16 76 LYS A N 1
ATOM 571 C CA . LYS A 1 76 ? -19.605 21.953 30.172 1.00 47.16 76 LYS A CA 1
ATOM 572 C C . LYS A 1 76 ? -20.327 21.153 31.251 1.00 47.16 76 LYS A C 1
ATOM 574 O O . LYS A 1 76 ? -21.278 20.442 30.961 1.00 47.16 76 LYS A O 1
ATOM 579 N N . LEU A 1 77 ? -19.892 21.404 32.486 1.00 39.56 77 LEU A N 1
ATOM 580 C CA . LEU A 1 77 ? -20.543 21.085 33.760 1.00 39.56 77 LEU A CA 1
ATOM 581 C C . LEU A 1 77 ? -20.368 19.655 34.286 1.00 39.56 77 LEU A C 1
ATOM 583 O O . LEU A 1 77 ? -21.327 18.919 34.460 1.00 39.56 77 LEU A O 1
ATOM 587 N N . HIS A 1 78 ? -19.150 19.351 34.738 1.00 40.56 78 HIS A N 1
ATOM 588 C CA . HIS A 1 78 ? -18.991 18.580 35.973 1.00 40.56 78 HIS A CA 1
ATOM 589 C C . HIS A 1 78 ? -18.712 19.565 37.122 1.00 40.56 78 HIS A C 1
ATOM 591 O O . HIS A 1 78 ? -17.597 19.681 37.624 1.00 40.56 78 HIS A O 1
ATOM 597 N N . ARG A 1 79 ? -19.729 20.359 37.489 1.00 38.69 79 ARG A N 1
ATOM 598 C CA . ARG A 1 79 ? -19.778 20.984 38.817 1.00 38.69 79 ARG A CA 1
ATOM 599 C C . ARG A 1 79 ? -20.378 19.941 39.750 1.00 38.69 79 ARG A C 1
ATOM 601 O O . ARG A 1 79 ? -21.478 19.459 39.502 1.00 38.69 79 ARG A O 1
ATOM 608 N N . SER A 1 80 ? -19.624 19.599 40.784 1.00 47.22 80 SER A N 1
ATOM 609 C CA . SER A 1 80 ? -20.031 18.763 41.907 1.00 47.22 80 SER A CA 1
ATOM 610 C C . SER A 1 80 ? -21.432 19.131 42.406 1.00 47.22 80 SER A C 1
ATOM 612 O O . SER A 1 80 ? -21.694 20.323 42.598 1.00 47.22 80 SER A O 1
ATOM 614 N N . PRO A 1 81 ? -22.311 18.166 42.716 1.00 44.41 81 PRO A N 1
ATOM 615 C CA . PRO A 1 81 ? -23.429 18.447 43.588 1.00 44.41 81 PRO A CA 1
ATOM 616 C C . PRO A 1 81 ? -22.901 18.454 45.026 1.00 44.41 81 PRO A C 1
ATOM 618 O O . PRO A 1 81 ? -22.984 17.471 45.754 1.00 44.41 81 PRO A O 1
ATOM 621 N N . THR A 1 82 ? -22.355 19.594 45.445 1.00 50.72 82 THR A N 1
ATOM 622 C CA . THR A 1 82 ? -22.410 19.990 46.854 1.00 50.72 82 THR A CA 1
ATOM 623 C C . THR A 1 82 ? -23.817 20.537 47.086 1.00 50.72 82 THR A C 1
ATOM 625 O O . THR A 1 82 ? -24.050 21.738 47.030 1.00 50.72 82 THR A O 1
ATOM 628 N N . ALA A 1 83 ? -24.784 19.641 47.251 1.00 40.59 83 ALA A N 1
ATOM 629 C CA . ALA A 1 83 ? -26.118 19.954 47.748 1.00 40.59 83 ALA A CA 1
ATOM 630 C C . ALA A 1 83 ? -26.364 18.932 48.860 1.00 40.59 83 ALA A C 1
ATOM 632 O O . ALA A 1 83 ? -26.589 17.757 48.602 1.00 40.59 83 ALA A O 1
ATOM 633 N N . ALA A 1 84 ? -26.037 19.274 50.106 1.00 45.28 84 ALA A N 1
ATOM 634 C CA . ALA A 1 84 ? -27.031 19.859 50.997 1.00 45.28 84 ALA A CA 1
ATOM 635 C C . ALA A 1 84 ? -28.349 19.089 50.866 1.00 45.28 84 ALA A C 1
ATOM 637 O O . ALA A 1 84 ? -29.255 19.484 50.136 1.00 45.28 84 ALA A O 1
ATOM 638 N N . THR A 1 85 ? -28.421 17.961 51.570 1.00 40.44 85 THR A N 1
ATOM 639 C CA . THR A 1 85 ? -29.677 17.307 51.926 1.00 40.44 85 THR A CA 1
ATOM 640 C C . THR A 1 85 ? -30.434 18.252 52.857 1.00 40.44 85 THR A C 1
ATOM 642 O O . THR A 1 85 ? -30.459 18.081 54.073 1.00 40.44 85 THR A O 1
ATOM 645 N N . THR A 1 86 ? -31.006 19.314 52.295 1.00 42.59 86 THR A N 1
ATOM 646 C CA . THR A 1 86 ? -32.065 20.073 52.939 1.00 42.59 86 THR A CA 1
ATOM 647 C C . THR A 1 86 ? -33.278 19.160 52.914 1.00 42.59 86 THR A C 1
ATOM 649 O O . THR A 1 86 ? -33.863 18.887 51.867 1.00 42.59 86 THR A O 1
ATOM 652 N N . LEU A 1 87 ? -33.577 18.611 54.087 1.00 47.22 87 LEU A N 1
ATOM 653 C CA . LEU A 1 87 ? -34.811 17.912 54.410 1.00 47.22 87 LEU A CA 1
ATOM 654 C C . LEU A 1 87 ? -36.012 18.648 53.791 1.00 47.22 87 LEU A C 1
ATOM 656 O O . LEU A 1 87 ? -36.066 19.879 53.887 1.00 47.22 87 LEU A O 1
ATOM 660 N N . PRO A 1 88 ? -37.014 17.947 53.233 1.00 46.09 88 PRO A N 1
ATOM 661 C CA . PRO A 1 88 ? -38.307 18.560 52.995 1.00 46.09 88 PRO A CA 1
ATOM 662 C C . PRO A 1 88 ? -38.967 18.828 54.356 1.00 46.09 88 PRO A C 1
ATOM 664 O O . PRO A 1 88 ? -39.730 18.025 54.886 1.00 46.09 88 PRO A O 1
ATOM 667 N N . ALA A 1 89 ? -38.660 19.989 54.931 1.00 52.28 89 ALA A N 1
ATOM 668 C CA . ALA A 1 89 ? -39.593 20.703 55.779 1.00 52.28 89 ALA A CA 1
ATOM 669 C C . ALA A 1 89 ? -40.738 21.162 54.870 1.00 52.28 89 ALA A C 1
ATOM 671 O O . ALA A 1 89 ? -40.548 22.094 54.098 1.00 52.28 89 ALA A O 1
ATOM 672 N N . CYS A 1 90 ? -41.853 20.426 54.882 1.00 47.84 90 CYS A N 1
ATOM 673 C CA . CYS A 1 90 ? -43.223 20.889 54.608 1.00 47.84 90 CYS A CA 1
ATOM 674 C C . CYS A 1 90 ? -44.154 19.685 54.400 1.00 47.84 90 CYS A C 1
ATOM 676 O O . CYS A 1 90 ? -44.547 19.369 53.284 1.00 47.84 90 CYS A O 1
ATOM 678 N N . LEU A 1 91 ? -44.558 19.053 55.500 1.00 39.53 91 LEU A N 1
ATOM 679 C CA . LEU A 1 91 ? -45.951 18.638 55.688 1.00 39.53 91 LEU A CA 1
ATOM 680 C C . LEU A 1 91 ? -46.368 19.121 57.077 1.00 39.53 91 LEU A C 1
ATOM 682 O O . LEU A 1 91 ? -46.595 18.362 58.016 1.00 39.53 91 LEU A O 1
ATOM 686 N N . SER A 1 92 ? -46.395 20.447 57.197 1.00 41.34 92 SER A N 1
ATOM 687 C CA . SER A 1 92 ? -47.182 21.123 58.212 1.00 41.34 92 SER A CA 1
ATOM 688 C C . SER A 1 92 ? -48.656 20.827 57.946 1.00 41.34 92 SER A C 1
ATOM 690 O O . SER A 1 92 ? -49.181 21.132 56.881 1.00 41.34 92 SER A O 1
ATOM 692 N N . THR A 1 93 ? -49.298 20.266 58.963 1.00 49.38 93 THR A N 1
ATOM 693 C CA . THR A 1 93 ? -50.645 20.656 59.382 1.00 49.38 93 THR A CA 1
ATOM 694 C C . THR A 1 93 ? -51.777 20.425 58.378 1.00 49.38 93 THR A C 1
ATOM 696 O O . THR A 1 93 ? -52.251 21.331 57.704 1.00 49.38 93 THR A O 1
ATOM 699 N N . ALA A 1 94 ? -52.353 19.230 58.447 1.00 42.00 94 ALA A N 1
ATOM 700 C CA . ALA A 1 94 ? -53.806 19.097 58.432 1.00 42.00 94 ALA A CA 1
ATOM 701 C C . ALA A 1 94 ? -54.209 18.126 59.547 1.00 42.00 94 ALA A C 1
ATOM 703 O O . ALA A 1 94 ? -54.685 17.018 59.313 1.00 42.00 94 ALA A O 1
ATOM 704 N N . ILE A 1 95 ? -53.985 18.553 60.796 1.00 45.28 95 ILE A N 1
ATOM 705 C CA . ILE A 1 95 ? -54.814 18.089 61.907 1.00 45.28 95 ILE A CA 1
ATOM 706 C C . ILE A 1 95 ? -56.204 18.608 61.561 1.00 45.28 95 ILE A C 1
ATOM 708 O O . ILE A 1 95 ? -56.503 19.783 61.762 1.00 45.28 95 ILE A O 1
ATOM 712 N N . ALA A 1 96 ? -57.027 17.753 60.963 1.00 39.09 96 ALA A N 1
ATOM 713 C CA . ALA A 1 96 ? -58.454 17.974 60.956 1.00 39.09 96 ALA A CA 1
ATOM 714 C C . ALA A 1 96 ? -58.879 17.983 62.427 1.00 39.09 96 ALA A C 1
ATOM 716 O O . ALA A 1 96 ? -59.009 16.938 63.063 1.00 39.09 96 ALA A O 1
ATOM 717 N N . THR A 1 97 ? -59.037 19.183 62.982 1.00 47.47 97 THR A N 1
ATOM 718 C CA . THR A 1 97 ? -59.872 19.447 64.144 1.00 47.47 97 THR A CA 1
ATOM 719 C C . THR A 1 97 ? -61.273 18.974 63.779 1.00 47.47 97 THR A C 1
ATOM 721 O O . THR A 1 97 ? -62.100 19.723 63.266 1.00 47.47 97 THR A O 1
ATOM 724 N N . SER A 1 98 ? -61.529 17.680 63.981 1.00 44.47 98 SER A N 1
ATOM 725 C CA . SER A 1 98 ? -62.873 17.132 63.960 1.00 44.47 98 SER A CA 1
ATOM 726 C C . SER A 1 98 ? -63.636 17.871 65.044 1.00 44.47 98 SER A C 1
ATOM 728 O O . SER A 1 98 ? -63.349 17.714 66.234 1.00 44.47 98 SER A O 1
ATOM 730 N N . GLY A 1 99 ? -64.530 18.752 64.601 1.00 45.53 99 GLY A N 1
ATOM 731 C CA . GLY A 1 99 ? -65.349 19.574 65.459 1.00 45.53 99 GLY A CA 1
ATOM 732 C C . GLY A 1 99 ? -65.952 18.738 66.576 1.00 45.53 99 GLY A C 1
ATOM 733 O O . GLY A 1 99 ? -66.515 17.666 66.352 1.00 45.53 99 GLY A O 1
ATOM 734 N N . VAL A 1 100 ? -65.837 19.273 67.786 1.00 48.50 100 VAL A N 1
ATOM 735 C CA . VAL A 1 100 ? -66.702 18.949 68.911 1.00 48.50 100 VAL A CA 1
ATOM 736 C C . VAL A 1 100 ? -68.121 19.328 68.484 1.00 48.50 100 VAL A C 1
ATOM 738 O O . VAL A 1 100 ? -68.624 20.410 68.771 1.00 48.50 100 VAL A O 1
ATOM 741 N N . SER A 1 101 ? -68.771 18.459 67.714 1.00 46.25 101 SER A N 1
ATOM 742 C CA . SER A 1 101 ? -70.208 18.513 67.535 1.00 46.25 101 SER A CA 1
ATOM 743 C C . SER A 1 101 ? -70.805 18.012 68.843 1.00 46.25 101 SER A C 1
ATOM 745 O O . SER A 1 101 ? -70.833 16.805 69.096 1.00 46.25 101 SER A O 1
ATOM 747 N N . ASN A 1 102 ? -71.267 18.951 69.670 1.00 47.91 102 ASN A N 1
ATOM 748 C CA . ASN A 1 102 ? -72.238 18.725 70.738 1.00 47.91 102 ASN A CA 1
ATOM 749 C C . ASN A 1 102 ? -73.545 18.198 70.117 1.00 47.91 102 ASN A C 1
ATOM 751 O O . ASN A 1 102 ? -74.557 18.886 70.023 1.00 47.91 102 ASN A O 1
ATOM 755 N N . GLY A 1 103 ? -73.500 16.961 69.627 1.00 43.41 103 GLY A N 1
ATOM 756 C CA . GLY A 1 103 ? -74.630 16.210 69.116 1.00 43.41 103 GLY A CA 1
ATOM 757 C C . GLY A 1 103 ? -75.354 15.574 70.286 1.00 43.41 103 GLY A C 1
ATOM 758 O O . GLY A 1 103 ? -75.095 14.425 70.639 1.00 43.41 103 GLY A O 1
ATOM 759 N N . ARG A 1 104 ? -76.252 16.358 70.881 1.00 51.38 104 ARG A N 1
ATOM 760 C CA . ARG A 1 104 ? -77.326 15.939 71.783 1.00 51.38 104 ARG A CA 1
ATOM 761 C C . ARG A 1 104 ? -78.113 14.807 71.104 1.00 51.38 104 ARG A C 1
ATOM 763 O O . ARG A 1 104 ? -79.030 15.065 70.332 1.00 51.38 104 ARG A O 1
ATOM 770 N N . ARG A 1 105 ? -77.705 13.551 71.314 1.00 45.50 105 ARG A N 1
ATOM 771 C CA . ARG A 1 105 ? -78.424 12.375 70.815 1.00 45.50 105 ARG A CA 1
ATOM 772 C C . ARG A 1 105 ? -79.398 11.906 71.880 1.00 45.50 105 ARG A C 1
ATOM 774 O O . ARG A 1 105 ? -79.019 11.554 72.992 1.00 45.50 105 ARG A O 1
ATOM 781 N N . ASN A 1 106 ? -80.661 11.973 71.490 1.00 46.94 106 ASN A N 1
ATOM 782 C CA . ASN A 1 106 ? -81.815 11.506 72.224 1.00 46.94 106 ASN A CA 1
ATOM 783 C C . ASN A 1 106 ? -81.641 10.030 72.599 1.00 46.94 106 ASN A C 1
ATOM 785 O O . ASN A 1 106 ? -81.405 9.180 71.743 1.00 46.94 106 ASN A O 1
ATOM 789 N N . PHE A 1 107 ? -81.787 9.750 73.890 1.00 44.12 107 PHE A N 1
ATOM 790 C CA . PHE A 1 107 ? -82.003 8.415 74.426 1.00 44.12 107 PHE A CA 1
ATOM 791 C C . PHE A 1 107 ? -83.381 7.931 73.970 1.00 44.12 107 PHE A C 1
ATOM 793 O O . PHE A 1 107 ? -84.383 8.289 74.582 1.00 44.12 107 PHE A O 1
ATOM 800 N N . SER A 1 108 ? -83.451 7.177 72.873 1.00 50.72 108 SER A N 1
ATOM 801 C CA . SER A 1 108 ? -84.611 6.344 72.516 1.00 50.72 108 SER A CA 1
ATOM 802 C C . SER A 1 108 ? -84.251 5.393 71.372 1.00 50.72 108 SER A C 1
ATOM 804 O O . SER A 1 108 ? -84.618 5.619 70.224 1.00 50.72 108 SER A O 1
ATOM 806 N N . SER A 1 109 ? -83.542 4.309 71.683 1.00 43.38 109 SER A N 1
ATOM 807 C CA . SER A 1 109 ? -83.786 3.026 71.016 1.00 43.38 109 SER A CA 1
ATOM 808 C C . SER A 1 109 ? -83.503 1.900 72.000 1.00 43.38 109 SER A C 1
ATOM 810 O O . SER A 1 109 ? -82.420 1.761 72.565 1.00 43.38 109 SER A O 1
ATOM 812 N N . SER A 1 110 ? -84.557 1.148 72.268 1.00 50.97 110 SER A N 1
ATOM 813 C CA . SER A 1 110 ? -84.599 -0.018 73.128 1.00 50.97 110 SER A CA 1
ATOM 814 C C . SER A 1 110 ? -83.940 -1.192 72.407 1.00 50.97 110 SER A C 1
ATOM 816 O O . SER A 1 110 ? -84.629 -2.083 71.918 1.00 50.97 110 SER A O 1
ATOM 818 N N . ASP A 1 111 ? -82.614 -1.177 72.294 1.00 48.22 111 ASP A N 1
ATOM 819 C CA . ASP A 1 111 ? -81.880 -2.338 71.796 1.00 48.22 111 ASP A CA 1
ATOM 820 C C . ASP A 1 111 ? -81.723 -3.372 72.925 1.00 48.22 111 ASP A C 1
ATOM 822 O O . ASP A 1 111 ? -81.444 -3.008 74.075 1.00 48.22 111 ASP A O 1
ATOM 826 N N . PRO A 1 112 ? -81.936 -4.669 72.642 1.00 48.28 112 PRO A N 1
ATOM 827 C CA . PRO A 1 112 ? -81.926 -5.712 73.655 1.00 48.28 112 PRO A CA 1
ATOM 828 C C . PRO A 1 112 ? -80.552 -5.767 74.321 1.00 48.28 112 PRO A C 1
ATOM 830 O O . PRO A 1 112 ? -79.524 -5.796 73.647 1.00 48.28 112 PRO A O 1
ATOM 833 N N . VAL A 1 113 ? -80.553 -5.776 75.657 1.00 50.34 113 VAL A N 1
ATOM 834 C CA . VAL A 1 113 ? -79.378 -5.880 76.529 1.00 50.34 113 VAL A CA 1
ATOM 835 C C . VAL A 1 113 ? -78.508 -7.045 76.057 1.00 50.34 113 VAL A C 1
ATOM 837 O O . VAL A 1 113 ? -78.759 -8.202 76.391 1.00 50.34 113 VAL A O 1
ATOM 840 N N . ALA A 1 114 ? -77.495 -6.736 75.243 1.00 54.84 114 ALA A N 1
ATOM 841 C CA . ALA A 1 114 ? -76.521 -7.704 74.776 1.00 54.84 114 ALA A CA 1
ATOM 842 C C . ALA A 1 114 ? -75.886 -8.329 76.018 1.00 54.84 114 ALA A C 1
ATOM 844 O O . ALA A 1 114 ? -75.258 -7.632 76.820 1.00 54.84 114 ALA A O 1
ATOM 845 N N . ALA A 1 115 ? -76.122 -9.628 76.206 1.00 58.28 115 ALA A N 1
ATOM 846 C CA . ALA A 1 115 ? -75.602 -10.395 77.324 1.00 58.28 115 ALA A CA 1
ATOM 847 C C . ALA A 1 115 ? -74.105 -10.097 77.467 1.00 58.28 115 ALA A C 1
ATOM 849 O O . ALA A 1 115 ? -73.315 -10.403 76.571 1.00 58.28 115 ALA A O 1
ATOM 850 N N . LYS A 1 116 ? -73.731 -9.425 78.564 1.00 66.69 116 LYS A N 1
ATOM 851 C CA . LYS A 1 116 ? -72.346 -9.047 78.847 1.00 66.69 116 LYS A CA 1
ATOM 852 C C . LYS A 1 116 ? -71.510 -10.321 78.783 1.00 66.69 116 LYS A C 1
ATOM 854 O O . LYS A 1 116 ? -71.676 -11.210 79.616 1.00 66.69 116 LYS A O 1
ATOM 859 N N . GLN A 1 117 ? -70.668 -10.434 77.755 1.00 70.00 117 GLN A N 1
ATOM 860 C CA . GLN A 1 117 ? -69.774 -11.576 77.606 1.00 70.00 117 GLN A CA 1
ATOM 861 C C . GLN A 1 117 ? -68.960 -11.722 78.893 1.00 70.00 117 GLN A C 1
ATOM 863 O O . GLN A 1 117 ? -68.450 -10.734 79.423 1.00 70.00 117 GLN A O 1
ATOM 868 N N . SER A 1 118 ? -68.853 -12.952 79.399 1.00 85.19 118 SER A N 1
ATOM 869 C CA . SER A 1 118 ? -68.020 -13.245 80.566 1.00 85.19 118 SER A CA 1
ATOM 870 C C . SER A 1 118 ? -66.599 -12.703 80.328 1.00 85.19 118 SER A C 1
ATOM 872 O O . SER A 1 118 ? -66.062 -12.926 79.237 1.00 85.19 118 SER A O 1
ATOM 874 N N . PRO A 1 119 ? -65.963 -12.029 81.308 1.00 89.25 119 PRO A N 1
ATOM 875 C CA . PRO A 1 119 ? -64.598 -11.501 81.188 1.00 89.25 119 PRO A CA 1
ATOM 876 C C . PRO A 1 119 ? -63.589 -12.514 80.619 1.00 89.25 119 PRO A C 1
ATOM 878 O O . PRO A 1 119 ? -62.682 -12.156 79.869 1.00 89.25 119 PRO A O 1
ATOM 881 N N . TRP A 1 120 ? -63.801 -13.804 80.888 1.00 92.38 120 TRP A N 1
ATOM 882 C CA . TRP A 1 120 ? -63.002 -14.909 80.361 1.00 92.38 120 TRP A CA 1
ATOM 883 C C . TRP A 1 120 ? -63.037 -15.054 78.831 1.00 92.38 120 TRP A C 1
ATOM 885 O O . TRP A 1 120 ? -62.027 -15.418 78.227 1.00 92.38 120 TRP A O 1
ATOM 895 N N . VAL A 1 121 ? -64.167 -14.753 78.183 1.00 91.88 121 VAL A N 1
ATOM 896 C CA . VAL A 1 121 ? -64.309 -14.815 76.716 1.00 91.88 121 VAL A CA 1
ATOM 897 C C . VAL A 1 121 ? -63.464 -13.728 76.051 1.00 91.88 121 VAL A C 1
ATOM 899 O O . VAL A 1 121 ? -62.767 -14.004 75.073 1.00 91.88 121 VAL A O 1
ATOM 902 N N . ILE A 1 122 ? -63.461 -12.521 76.624 1.00 92.50 122 ILE A N 1
ATOM 903 C CA . ILE A 1 122 ? -62.661 -11.386 76.144 1.00 92.50 122 ILE A CA 1
ATOM 904 C C . ILE A 1 122 ? -61.170 -11.713 76.257 1.00 92.50 122 ILE A C 1
ATOM 906 O O . ILE A 1 122 ? -60.440 -11.588 75.276 1.00 92.50 122 ILE A O 1
ATOM 910 N N . VAL A 1 123 ? -60.730 -12.225 77.412 1.00 96.12 123 VAL A N 1
ATOM 911 C CA . VAL A 1 123 ? -59.329 -12.621 77.625 1.00 96.12 123 VAL A CA 1
ATOM 912 C C . VAL A 1 123 ? -58.904 -13.717 76.643 1.00 96.12 123 VAL A C 1
ATOM 914 O O . VAL A 1 123 ? -57.818 -13.645 76.070 1.00 96.12 123 VAL A O 1
ATOM 917 N N . LYS A 1 124 ? -59.753 -14.724 76.391 1.00 96.06 124 LYS A N 1
ATOM 918 C CA . LYS A 1 124 ? -59.451 -15.795 75.425 1.00 96.06 124 LYS A CA 1
ATOM 919 C C . LYS A 1 124 ? -59.321 -15.256 73.995 1.00 96.06 124 LYS A C 1
ATOM 921 O O . LYS A 1 124 ? -58.423 -15.683 73.269 1.00 96.06 124 LYS A O 1
ATOM 926 N N . LYS A 1 125 ? -60.176 -14.303 73.605 1.00 95.81 125 LYS A N 1
ATOM 927 C CA . LYS A 1 125 ? -60.096 -13.616 72.307 1.00 95.81 125 LYS A CA 1
ATOM 928 C C . LYS A 1 125 ? -58.796 -12.815 72.182 1.00 95.81 125 LYS A C 1
ATOM 930 O O . LYS A 1 125 ? -58.060 -13.026 71.223 1.00 95.81 125 LYS A O 1
ATOM 935 N N . GLN A 1 126 ? -58.472 -11.993 73.181 1.00 96.94 126 GLN A N 1
ATOM 936 C CA . GLN A 1 126 ? -57.234 -11.206 73.212 1.00 96.94 126 GLN A CA 1
ATOM 937 C C . GLN A 1 126 ? -55.988 -12.093 73.144 1.00 96.94 126 GLN A C 1
ATOM 939 O O . GLN A 1 126 ? -55.079 -11.814 72.373 1.00 96.94 126 GLN A O 1
ATOM 944 N N . ARG A 1 127 ? -55.954 -13.211 73.884 1.00 97.31 127 ARG A N 1
ATOM 945 C CA . ARG A 1 127 ? -54.843 -14.177 73.806 1.00 97.31 127 ARG A CA 1
ATOM 946 C C . ARG A 1 127 ? -54.665 -14.743 72.398 1.00 97.31 127 ARG A C 1
ATOM 948 O O . ARG A 1 127 ? -53.533 -14.887 71.948 1.00 97.31 127 ARG A O 1
ATOM 955 N N . LYS A 1 128 ? -55.764 -15.047 71.699 1.00 97.75 128 LYS A N 1
ATOM 956 C CA . LYS A 1 128 ? -55.716 -15.527 70.312 1.00 97.75 128 LYS A CA 1
ATOM 957 C C . LYS A 1 128 ? -55.181 -14.449 69.367 1.00 97.75 128 LYS A C 1
ATOM 959 O O . LYS A 1 128 ? -54.331 -14.750 68.540 1.00 97.75 128 LYS A O 1
ATOM 964 N N . GLU A 1 129 ? -55.640 -13.208 69.508 1.00 97.81 129 GLU A N 1
ATOM 965 C CA . GLU A 1 129 ? -55.148 -12.073 68.715 1.00 97.81 129 GLU A CA 1
ATOM 966 C C . GLU A 1 129 ? -53.652 -11.835 68.949 1.00 97.81 129 GLU A C 1
ATOM 968 O O . GLU A 1 129 ? -52.885 -11.763 67.991 1.00 97.81 129 GLU A O 1
ATOM 973 N N . ILE A 1 130 ? -53.215 -11.822 70.209 1.00 97.75 130 ILE A N 1
ATOM 974 C CA . ILE A 1 130 ? -51.801 -11.702 70.584 1.00 97.75 130 ILE A CA 1
ATOM 975 C C . ILE A 1 130 ? -50.973 -12.826 69.948 1.00 97.75 130 ILE A C 1
ATOM 977 O O . ILE A 1 130 ? -49.952 -12.546 69.327 1.00 97.75 130 ILE A O 1
ATOM 981 N N . ALA A 1 131 ? -51.432 -14.080 70.023 1.00 97.69 131 ALA A N 1
ATOM 982 C CA . ALA A 1 131 ? -50.748 -15.203 69.383 1.00 97.69 131 ALA A CA 1
ATOM 983 C C . ALA A 1 131 ? -50.630 -15.018 67.858 1.00 97.69 131 ALA A C 1
ATOM 985 O O . ALA A 1 131 ? -49.561 -15.232 67.292 1.00 97.69 131 ALA A O 1
ATOM 986 N N . THR A 1 132 ? -51.691 -14.549 67.189 1.00 97.88 132 THR A N 1
ATOM 987 C CA . THR A 1 132 ? -51.628 -14.263 65.744 1.00 97.88 132 THR A CA 1
ATOM 988 C C . THR A 1 132 ? -50.701 -13.096 65.402 1.00 97.88 132 THR A C 1
ATOM 990 O O . THR A 1 132 ? -50.068 -13.114 64.349 1.00 97.88 132 THR A O 1
ATOM 993 N N . LEU A 1 133 ? -50.596 -12.084 66.269 1.00 97.94 133 LEU A N 1
ATOM 994 C CA . LEU A 1 133 ? -49.664 -10.971 66.085 1.00 97.94 133 LEU A CA 1
ATOM 995 C C . LEU A 1 133 ? -48.214 -11.427 66.249 1.00 97.94 133 LEU A C 1
ATOM 997 O O . LEU A 1 133 ? -47.382 -11.033 65.439 1.00 97.94 133 LEU A O 1
ATOM 1001 N N . PHE A 1 134 ? -47.922 -12.290 67.228 1.00 98.19 134 PHE A N 1
ATOM 1002 C CA . PHE A 1 134 ? -46.593 -12.890 67.376 1.00 98.19 134 PHE A CA 1
ATOM 1003 C C . PHE A 1 134 ? -46.199 -13.704 66.144 1.00 98.19 134 PHE A C 1
ATOM 1005 O O . PHE A 1 134 ? -45.113 -13.500 65.614 1.00 98.19 134 PHE A O 1
ATOM 1012 N N . GLN A 1 135 ? -47.107 -14.526 65.614 1.00 98.31 135 GLN A N 1
ATOM 1013 C CA . GLN A 1 135 ? -46.840 -15.289 64.394 1.00 98.31 135 GLN A CA 1
ATOM 1014 C C . GLN A 1 135 ? -46.565 -14.375 63.186 1.00 98.31 135 GLN A C 1
ATOM 1016 O O . GLN A 1 135 ? -45.645 -14.619 62.411 1.00 98.31 135 GLN A O 1
ATOM 1021 N N . LYS A 1 136 ? -47.331 -13.287 63.026 1.00 98.25 136 LYS A N 1
ATOM 1022 C CA . LYS A 1 136 ? -47.066 -12.288 61.975 1.00 98.25 136 LYS A CA 1
ATOM 1023 C C . LYS A 1 136 ? -45.722 -11.589 62.173 1.00 98.25 136 LYS A C 1
ATOM 1025 O O . LYS A 1 136 ? -45.032 -11.327 61.194 1.00 98.25 136 LYS A O 1
ATOM 1030 N N . LEU A 1 137 ? -45.358 -11.280 63.417 1.00 97.81 137 LEU A N 1
ATOM 1031 C CA . LEU A 1 137 ? -44.082 -10.652 63.742 1.00 97.81 137 LEU A CA 1
ATOM 1032 C C . LEU A 1 137 ? -42.906 -11.574 63.397 1.00 97.81 137 LEU A C 1
ATOM 1034 O O . LEU A 1 137 ? -41.936 -11.103 62.813 1.00 97.81 137 LEU A O 1
ATOM 1038 N N . GLU A 1 138 ? -43.005 -12.871 63.695 1.00 98.19 138 GLU A N 1
ATOM 1039 C CA . GLU A 1 138 ? -41.995 -13.868 63.312 1.00 98.19 138 GLU A CA 1
ATOM 1040 C C . GLU A 1 138 ? -41.789 -13.918 61.792 1.00 98.19 138 GLU A C 1
ATOM 1042 O O . GLU A 1 138 ? -40.648 -13.879 61.334 1.00 98.19 138 GLU A O 1
ATOM 1047 N N . VAL A 1 139 ? -42.875 -13.912 61.008 1.00 98.31 139 VAL A N 1
ATOM 1048 C CA . VAL A 1 139 ? -42.799 -13.849 59.536 1.00 98.31 139 VAL A CA 1
ATOM 1049 C C . VAL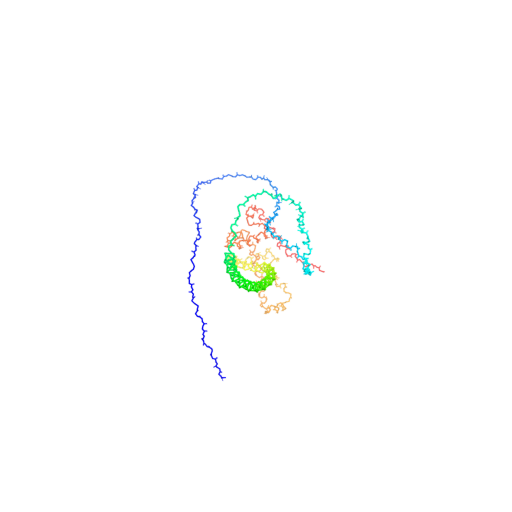 A 1 139 ? -42.107 -12.565 59.073 1.00 98.31 139 VAL A C 1
ATOM 1051 O O . VAL A 1 139 ? -41.168 -12.628 58.289 1.00 98.31 139 VAL A O 1
ATOM 1054 N N . VAL A 1 140 ? -42.491 -11.403 59.611 1.00 98.31 140 VAL A N 1
ATOM 1055 C CA . VAL A 1 140 ? -41.858 -10.117 59.259 1.00 98.31 140 VAL A CA 1
ATOM 1056 C C . VAL A 1 140 ? -40.366 -10.097 59.612 1.00 98.31 140 VAL A C 1
ATOM 1058 O O . VAL A 1 140 ? -39.564 -9.518 58.880 1.00 98.31 140 VAL A O 1
ATOM 1061 N N . ILE A 1 141 ? -39.964 -10.716 60.726 1.00 98.06 141 ILE A N 1
ATOM 1062 C CA . ILE A 1 141 ? -38.551 -10.844 61.103 1.00 98.06 141 ILE A CA 1
ATOM 1063 C C . ILE A 1 141 ? -37.802 -11.722 60.091 1.00 98.06 141 ILE A C 1
ATOM 1065 O O . ILE A 1 141 ? -36.709 -11.343 59.665 1.00 98.06 141 ILE A O 1
ATOM 1069 N N . ALA A 1 142 ? -38.388 -12.849 59.679 1.00 98.00 142 ALA A N 1
ATOM 1070 C CA . ALA A 1 142 ? -37.802 -13.743 58.682 1.00 98.00 142 ALA A CA 1
ATOM 1071 C C . ALA A 1 142 ? -37.670 -13.072 57.301 1.00 98.00 142 ALA A C 1
ATOM 1073 O O . ALA A 1 142 ? -36.600 -13.119 56.686 1.00 98.00 142 ALA A O 1
ATOM 1074 N N . ASP A 1 143 ? -38.710 -12.369 56.850 1.00 98.12 143 ASP A N 1
ATOM 1075 C CA . ASP A 1 143 ? -38.703 -11.615 55.593 1.00 98.12 143 ASP A CA 1
ATOM 1076 C C . ASP A 1 143 ? -37.638 -10.511 55.617 1.00 98.12 143 ASP A C 1
ATOM 1078 O O . ASP A 1 143 ? -36.861 -10.365 54.673 1.00 98.12 143 ASP A O 1
ATOM 1082 N N . ASN A 1 144 ? -37.525 -9.774 56.727 1.00 97.81 144 ASN A N 1
ATOM 1083 C CA . ASN A 1 144 ? -36.469 -8.776 56.908 1.00 97.81 144 ASN A CA 1
ATOM 1084 C C . ASN A 1 144 ? -35.064 -9.394 56.884 1.00 97.81 144 ASN A C 1
ATOM 1086 O O . ASN A 1 144 ? -34.128 -8.754 56.401 1.00 97.81 144 ASN A O 1
ATOM 1090 N N . GLY A 1 145 ? -34.897 -10.612 57.406 1.00 98.19 145 GLY A N 1
ATOM 1091 C CA . GLY A 1 145 ? -33.653 -11.372 57.284 1.00 98.19 145 GLY A CA 1
ATOM 1092 C C . GLY A 1 145 ? -33.307 -11.647 55.820 1.00 98.19 145 GLY A C 1
ATOM 1093 O O . GLY A 1 145 ? -32.218 -11.295 55.368 1.00 98.19 145 GLY A O 1
ATOM 1094 N N . THR A 1 146 ? -34.276 -12.164 55.064 1.00 98.44 146 THR A N 1
ATOM 1095 C CA . THR A 1 146 ? -34.132 -12.469 53.631 1.00 98.44 146 THR A CA 1
ATOM 1096 C C . THR A 1 146 ? -33.824 -11.215 52.805 1.00 98.44 146 THR A C 1
ATOM 1098 O O . THR A 1 146 ? -32.922 -11.222 51.969 1.00 98.44 146 THR A O 1
ATOM 1101 N N . LEU A 1 147 ? -34.516 -10.100 53.062 1.00 98.38 147 LEU A N 1
ATOM 1102 C CA . LEU A 1 147 ? -34.274 -8.828 52.373 1.00 98.38 147 LEU A CA 1
ATOM 1103 C C . LEU A 1 147 ? -32.867 -8.277 52.638 1.00 98.38 147 LEU A C 1
ATOM 1105 O O . LEU A 1 147 ? -32.244 -7.727 51.731 1.00 98.38 147 LEU A O 1
ATOM 1109 N N . LYS A 1 148 ? -32.343 -8.430 53.861 1.00 98.38 148 LYS A N 1
ATOM 1110 C CA . LYS A 1 148 ? -30.964 -8.029 54.185 1.00 98.38 148 LYS A CA 1
ATOM 1111 C C . LYS A 1 148 ? -29.937 -8.861 53.422 1.00 98.38 148 LYS A C 1
ATOM 1113 O O . LYS A 1 148 ? -28.954 -8.302 52.942 1.00 98.38 148 LYS A O 1
ATOM 1118 N N . GLU A 1 149 ? -30.166 -10.164 53.293 1.00 98.56 149 GLU A N 1
ATOM 1119 C CA . GLU A 1 149 ? -29.295 -11.051 52.518 1.00 98.56 149 GLU A CA 1
ATOM 1120 C C . GLU A 1 149 ? -29.312 -10.688 51.028 1.00 98.56 149 GLU A C 1
ATOM 1122 O O . GLU A 1 149 ? -28.256 -10.472 50.431 1.00 98.56 149 GLU A O 1
ATOM 1127 N N . GLN A 1 150 ? -30.502 -10.500 50.449 1.00 98.44 150 GLN A N 1
ATOM 1128 C CA . GLN A 1 150 ? -30.657 -10.054 49.060 1.00 98.44 150 GLN A CA 1
ATOM 1129 C C . GLN A 1 150 ? -29.986 -8.698 48.808 1.00 98.44 150 GLN A C 1
ATOM 1131 O O . GLN A 1 150 ? -29.308 -8.522 47.796 1.00 98.44 150 GLN A O 1
ATOM 1136 N N . LEU A 1 151 ? -30.122 -7.746 49.737 1.00 97.94 151 LEU A N 1
ATOM 1137 C CA . LEU A 1 151 ? -29.432 -6.460 49.655 1.00 97.94 151 LEU A CA 1
ATOM 1138 C C . LEU A 1 151 ? -27.906 -6.640 49.654 1.00 97.94 151 LEU A C 1
ATOM 1140 O O . LEU A 1 151 ? -27.219 -5.975 48.880 1.00 97.94 151 LEU A O 1
ATOM 1144 N N . GLY A 1 152 ? -27.380 -7.553 50.474 1.00 98.38 152 GLY A N 1
ATOM 1145 C CA . GLY A 1 152 ? -25.959 -7.903 50.485 1.00 98.38 152 GLY A CA 1
ATOM 1146 C C . GLY A 1 152 ? -25.471 -8.434 49.133 1.00 98.38 152 GLY A C 1
ATOM 1147 O O . GLY A 1 152 ? -24.441 -7.977 48.635 1.00 98.38 152 GLY A O 1
ATOM 1148 N N . ILE A 1 153 ? -26.240 -9.326 48.500 1.00 98.50 153 ILE A N 1
ATOM 1149 C CA . ILE A 1 153 ? -25.940 -9.856 47.158 1.00 98.50 153 ILE A CA 1
ATOM 1150 C C . ILE A 1 153 ? -25.906 -8.721 46.127 1.00 98.50 153 ILE A C 1
ATOM 1152 O O . ILE A 1 153 ? -24.916 -8.563 45.417 1.00 98.50 153 ILE A O 1
ATOM 1156 N N . VAL A 1 154 ? -26.932 -7.865 46.099 1.00 98.50 154 VAL A N 1
ATOM 1157 C CA . VAL A 1 154 ? -27.019 -6.738 45.152 1.00 98.50 154 VAL A CA 1
ATOM 1158 C C . VAL A 1 154 ? -25.871 -5.737 45.333 1.00 98.50 154 VAL A C 1
ATOM 1160 O O . VAL A 1 154 ? -25.392 -5.156 44.355 1.00 98.50 154 VAL A O 1
ATOM 1163 N N . ILE A 1 155 ? -25.412 -5.506 46.567 1.00 98.50 155 ILE A N 1
ATOM 1164 C CA . ILE A 1 155 ? -24.248 -4.648 46.837 1.00 98.50 155 ILE A CA 1
ATOM 1165 C C . ILE A 1 155 ? -22.975 -5.264 46.245 1.00 98.50 155 ILE A C 1
ATOM 1167 O O . ILE A 1 155 ? -22.216 -4.554 45.578 1.00 98.50 155 ILE A O 1
ATOM 1171 N N . ASN A 1 156 ? -22.763 -6.565 46.447 1.00 98.44 156 ASN A N 1
ATOM 1172 C CA . ASN A 1 156 ? -21.602 -7.275 45.913 1.00 98.44 156 ASN A CA 1
ATOM 1173 C C . ASN A 1 156 ? -21.612 -7.302 44.380 1.00 98.44 156 ASN A C 1
ATOM 1175 O O . ASN A 1 156 ? -20.614 -6.934 43.760 1.00 98.44 156 ASN A O 1
ATOM 1179 N N . ASP A 1 157 ? -22.750 -7.624 43.764 1.00 98.50 157 ASP A N 1
ATOM 1180 C CA . ASP A 1 157 ? -22.897 -7.626 42.306 1.00 98.50 157 ASP A CA 1
ATOM 1181 C C . ASP A 1 157 ? -22.607 -6.243 41.711 1.00 98.50 157 ASP A C 1
ATOM 1183 O O . ASP A 1 157 ? -21.883 -6.118 40.720 1.00 98.50 157 ASP A O 1
ATOM 1187 N N . ASN A 1 158 ? -23.103 -5.174 42.345 1.00 98.00 158 ASN A N 1
ATOM 1188 C CA . ASN A 1 158 ? -22.800 -3.805 41.929 1.00 98.00 158 ASN A CA 1
ATOM 1189 C C . ASN A 1 158 ? -21.309 -3.464 42.053 1.00 98.00 158 ASN A C 1
ATOM 1191 O O . ASN A 1 158 ? -20.777 -2.748 41.201 1.00 98.00 158 ASN A O 1
ATOM 1195 N N . ALA A 1 159 ? -20.624 -3.951 43.090 1.00 98.31 159 ALA A N 1
ATOM 1196 C CA . ALA A 1 159 ? -19.182 -3.767 43.228 1.00 98.31 159 ALA A CA 1
ATOM 1197 C C . ALA A 1 159 ? -18.425 -4.472 42.087 1.00 98.31 159 ALA A C 1
ATOM 1199 O O . ALA A 1 159 ? -17.603 -3.841 41.418 1.00 98.31 159 ALA A O 1
ATOM 1200 N N . THR A 1 160 ? -18.777 -5.724 41.782 1.00 98.50 160 THR A N 1
ATOM 1201 C CA . THR A 1 160 ? -18.198 -6.479 40.660 1.00 98.50 160 THR A CA 1
ATOM 1202 C C . THR A 1 160 ? -18.482 -5.820 39.306 1.00 98.50 160 THR A C 1
ATOM 1204 O O . THR A 1 160 ? -17.596 -5.742 38.454 1.00 98.50 160 THR A O 1
ATOM 1207 N N . LEU A 1 161 ? -19.694 -5.305 39.080 1.00 98.62 161 LEU A N 1
ATOM 1208 C CA . LEU A 1 161 ? -20.033 -4.586 37.845 1.00 98.62 161 LEU A CA 1
ATOM 1209 C C . LEU A 1 161 ? -19.218 -3.298 37.683 1.00 98.62 161 LEU A C 1
ATOM 1211 O O . LEU A 1 161 ? -18.777 -2.990 36.575 1.00 98.62 161 LEU A O 1
ATOM 1215 N N . ARG A 1 162 ? -18.970 -2.558 38.770 1.00 98.50 162 ARG A N 1
ATOM 1216 C CA . ARG A 1 162 ? -18.111 -1.363 38.740 1.00 98.50 162 ARG A CA 1
ATOM 1217 C C . ARG A 1 162 ? -16.671 -1.702 38.369 1.00 98.50 162 ARG A C 1
ATOM 1219 O O . ARG A 1 162 ? -16.080 -0.990 37.561 1.00 98.50 162 ARG A O 1
ATOM 1226 N N . GLU A 1 163 ? -16.128 -2.790 38.904 1.00 98.62 163 GLU A N 1
ATOM 1227 C CA . GLU A 1 163 ? -14.779 -3.256 38.566 1.00 98.62 163 GLU A CA 1
ATOM 1228 C C . GLU A 1 163 ? -14.668 -3.687 37.095 1.00 98.62 163 GLU A C 1
ATOM 1230 O O . GLU A 1 163 ? -13.737 -3.284 36.388 1.00 98.62 163 GLU A O 1
ATOM 1235 N N . LYS A 1 164 ? -15.659 -4.437 36.594 1.00 98.56 164 LYS A N 1
ATOM 1236 C CA . LYS A 1 164 ? -15.738 -4.813 35.174 1.00 98.56 164 LYS A CA 1
ATOM 1237 C C . LYS A 1 164 ? -15.817 -3.584 34.270 1.00 98.56 164 LYS A C 1
ATOM 1239 O O . LYS A 1 164 ? -15.073 -3.506 33.296 1.00 98.56 164 LYS A O 1
ATOM 1244 N N . ASN A 1 165 ? -16.650 -2.601 34.616 1.00 98.19 165 ASN A N 1
ATOM 1245 C CA . ASN A 1 165 ? -16.745 -1.350 33.863 1.00 98.19 165 ASN A CA 1
ATOM 1246 C C . ASN A 1 165 ? -15.423 -0.576 33.863 1.00 98.19 165 ASN A C 1
ATOM 1248 O O . ASN A 1 165 ? -15.005 -0.102 32.813 1.00 98.19 165 ASN A O 1
ATOM 1252 N N . ALA A 1 166 ? -14.723 -0.491 34.999 1.00 98.44 166 ALA A N 1
ATOM 1253 C CA . ALA A 1 166 ? -13.414 0.157 35.057 1.00 98.44 166 ALA A CA 1
ATOM 1254 C C . ALA A 1 166 ? -12.376 -0.546 34.162 1.00 98.44 166 ALA A C 1
ATOM 1256 O O . ALA A 1 166 ? -11.581 0.118 33.496 1.00 98.44 166 ALA A O 1
ATOM 1257 N N . THR A 1 167 ? -12.398 -1.881 34.114 1.00 98.56 167 THR A N 1
ATOM 1258 C CA . THR A 1 167 ? -11.540 -2.670 33.217 1.00 98.56 167 THR A CA 1
ATOM 1259 C C . THR A 1 167 ? -11.877 -2.424 31.745 1.00 98.56 167 THR A C 1
ATOM 1261 O O . THR A 1 167 ? -10.969 -2.191 30.949 1.00 98.56 167 THR A O 1
ATOM 1264 N N . LEU A 1 168 ? -13.164 -2.407 31.383 1.00 98.56 168 LEU A N 1
ATOM 1265 C CA . LEU A 1 168 ? -13.607 -2.121 30.015 1.00 98.56 168 LEU A CA 1
ATOM 1266 C C . LEU A 1 168 ? -13.210 -0.713 29.559 1.00 98.56 168 LEU A C 1
ATOM 1268 O O . LEU A 1 168 ? -12.753 -0.555 28.431 1.00 98.56 168 LEU A O 1
ATOM 1272 N N . THR A 1 169 ? -13.312 0.295 30.430 1.00 98.38 169 THR A N 1
ATOM 1273 C CA . THR A 1 169 ? -12.853 1.658 30.115 1.00 98.38 169 THR A CA 1
ATOM 1274 C C . THR A 1 169 ? -11.357 1.686 29.806 1.00 98.38 169 THR A C 1
ATOM 1276 O O . THR A 1 169 ? -10.959 2.243 28.789 1.00 98.38 169 THR A O 1
ATOM 1279 N N . LYS A 1 170 ? -10.524 1.010 30.611 1.00 98.62 170 LYS A N 1
ATOM 1280 C CA . LYS A 1 170 ? -9.077 0.916 30.343 1.00 98.62 170 LYS A CA 1
ATOM 1281 C C . LYS A 1 170 ? -8.777 0.232 29.008 1.00 98.62 170 LYS A C 1
ATOM 1283 O O . LYS A 1 170 ? -7.899 0.676 28.277 1.00 98.62 170 LYS A O 1
ATOM 1288 N N . GLN A 1 171 ? -9.494 -0.846 28.685 1.00 98.56 171 GLN A N 1
ATOM 1289 C CA . GLN A 1 171 ? -9.342 -1.534 27.399 1.00 98.56 171 GLN A CA 1
ATOM 1290 C C . GLN A 1 171 ? -9.757 -0.643 26.223 1.00 98.56 171 GLN A C 1
ATOM 1292 O O . GLN A 1 171 ? -9.083 -0.636 25.195 1.00 98.56 171 GLN A O 1
ATOM 1297 N N . LEU A 1 172 ? -10.831 0.134 26.380 1.00 98.38 172 LEU A N 1
ATOM 1298 C CA . LEU A 1 172 ? -11.271 1.093 25.372 1.00 98.38 172 LEU A CA 1
ATOM 1299 C C . LEU A 1 172 ? -10.210 2.172 25.122 1.00 98.38 172 LEU A C 1
ATOM 1301 O O . LEU A 1 172 ? -9.914 2.461 23.965 1.00 98.38 172 LEU A O 1
ATOM 1305 N N . ASP A 1 173 ? -9.601 2.716 26.177 1.00 98.56 173 ASP A N 1
ATOM 1306 C CA . ASP A 1 173 ? -8.531 3.713 26.056 1.00 98.56 173 ASP A CA 1
ATOM 1307 C C . ASP A 1 173 ? -7.311 3.156 25.303 1.00 98.56 173 ASP A C 1
ATOM 1309 O O . ASP A 1 173 ? -6.760 3.834 24.434 1.00 98.56 173 ASP A O 1
ATOM 1313 N N . ILE A 1 174 ? -6.922 1.901 25.568 1.00 98.62 174 ILE A N 1
ATOM 1314 C CA . ILE A 1 174 ? -5.849 1.214 24.826 1.00 98.62 174 ILE A CA 1
ATOM 1315 C C . ILE A 1 174 ? -6.203 1.124 23.337 1.00 98.62 174 ILE A C 1
ATOM 1317 O O . ILE A 1 174 ? -5.430 1.568 22.494 1.00 98.62 174 ILE A O 1
ATOM 1321 N N . VAL A 1 175 ? -7.404 0.640 23.003 1.00 98.69 175 VAL A N 1
ATOM 1322 C CA . VAL A 1 175 ? -7.851 0.506 21.604 1.00 98.69 175 VAL A CA 1
ATOM 1323 C C . VAL A 1 175 ? -7.926 1.860 20.888 1.00 98.69 175 VAL A C 1
ATOM 1325 O O . VAL A 1 175 ? -7.662 1.940 19.685 1.00 98.69 175 VAL A O 1
ATOM 1328 N N . ILE A 1 176 ? -8.297 2.934 21.589 1.00 98.44 176 ILE A N 1
ATOM 1329 C CA . ILE A 1 176 ? -8.303 4.294 21.032 1.00 98.44 176 ILE A CA 1
ATOM 1330 C C . ILE A 1 176 ? -6.877 4.737 20.688 1.00 98.44 176 ILE A C 1
ATOM 1332 O O . ILE A 1 176 ? -6.658 5.251 19.587 1.00 98.44 176 ILE A O 1
ATOM 1336 N N . ASN A 1 177 ? -5.918 4.508 21.587 1.00 98.44 177 ASN A N 1
ATOM 1337 C CA . ASN A 1 177 ? -4.515 4.859 21.372 1.00 98.44 177 ASN A CA 1
ATOM 1338 C C . ASN A 1 177 ? -3.889 4.042 20.234 1.00 98.44 177 ASN A C 1
ATOM 1340 O O . ASN A 1 177 ? -3.266 4.622 19.345 1.00 98.44 177 ASN A O 1
ATOM 1344 N N . ASP A 1 178 ? -4.137 2.733 20.189 1.00 98.50 178 ASP A N 1
ATOM 1345 C CA . ASP A 1 178 ? -3.654 1.862 19.111 1.00 98.50 178 ASP A CA 1
ATOM 1346 C C . ASP A 1 178 ? -4.212 2.301 17.749 1.00 98.50 178 ASP A C 1
ATOM 1348 O O . ASP A 1 178 ? -3.488 2.387 16.758 1.00 98.50 178 ASP A O 1
ATOM 1352 N N . ASN A 1 179 ? -5.500 2.662 17.686 1.00 98.19 179 ASN A N 1
ATOM 1353 C CA . ASN A 1 179 ? -6.094 3.204 16.463 1.00 98.19 179 ASN A CA 1
ATOM 1354 C C . ASN A 1 179 ? -5.498 4.557 16.053 1.00 98.19 179 ASN A C 1
ATOM 1356 O O . ASN A 1 179 ? -5.463 4.864 14.859 1.00 98.19 179 ASN A O 1
ATOM 1360 N N . ALA A 1 180 ? -5.078 5.389 17.008 1.00 98.25 180 ALA A N 1
ATOM 1361 C CA . ALA A 1 180 ? -4.400 6.644 16.706 1.00 98.25 180 ALA A CA 1
ATOM 1362 C C . ALA A 1 180 ? -3.015 6.383 16.092 1.00 98.25 180 ALA A C 1
ATOM 1364 O O . ALA A 1 180 ? -2.732 6.924 15.023 1.00 98.25 180 ALA A O 1
ATOM 1365 N N . ALA A 1 181 ? -2.224 5.482 16.685 1.00 98.31 181 ALA A N 1
ATOM 1366 C CA . ALA A 1 181 ? -0.922 5.070 16.155 1.00 98.31 181 ALA A CA 1
ATOM 1367 C C . ALA A 1 181 ? -1.044 4.454 14.748 1.00 98.31 181 ALA A C 1
ATOM 1369 O O . ALA A 1 181 ? -0.390 4.900 13.809 1.00 98.31 181 ALA A O 1
ATOM 1370 N N . LEU A 1 182 ? -1.991 3.530 14.542 1.00 98.62 182 LEU A N 1
ATOM 1371 C CA . LEU A 1 182 ? -2.241 2.929 13.224 1.00 98.62 182 LEU A CA 1
ATOM 1372 C C . LEU A 1 182 ? -2.646 3.954 12.155 1.00 98.62 182 LEU A C 1
ATOM 1374 O O . LEU A 1 182 ? -2.411 3.740 10.961 1.00 98.62 182 LEU A O 1
ATOM 1378 N N . ARG A 1 183 ? -3.305 5.055 12.538 1.00 98.38 183 ARG A N 1
ATOM 1379 C CA . ARG A 1 183 ? -3.637 6.141 11.602 1.00 98.38 183 ARG A CA 1
ATOM 1380 C C . ARG A 1 183 ? -2.406 6.944 11.204 1.00 98.38 183 ARG A C 1
ATOM 1382 O O . ARG A 1 183 ? -2.327 7.325 10.036 1.00 98.38 183 ARG A O 1
ATOM 1389 N N . GLU A 1 184 ? -1.489 7.179 12.135 1.00 98.56 184 GLU A N 1
ATOM 1390 C CA . GLU A 1 184 ? -0.209 7.841 11.879 1.00 98.56 184 GLU A CA 1
ATOM 1391 C C . GLU A 1 184 ? 0.673 6.988 10.958 1.00 98.56 184 GLU A C 1
ATOM 1393 O O . GLU A 1 184 ? 1.073 7.464 9.895 1.00 98.56 184 GLU A O 1
ATOM 1398 N N . ASP A 1 185 ? 0.828 5.695 11.253 1.00 98.50 185 ASP A N 1
ATOM 1399 C CA . ASP A 1 185 ? 1.563 4.751 10.398 1.00 98.50 185 ASP A CA 1
ATOM 1400 C C . ASP A 1 185 ? 0.994 4.711 8.973 1.00 98.50 185 ASP A C 1
ATOM 1402 O O . ASP A 1 185 ? 1.717 4.780 7.977 1.00 98.50 185 ASP A O 1
ATOM 1406 N N . ASN A 1 186 ? -0.337 4.668 8.846 1.00 98.19 186 ASN A N 1
ATOM 1407 C CA . ASN A 1 186 ? -1.004 4.723 7.546 1.00 98.19 186 ASN A CA 1
ATOM 1408 C C . ASN A 1 186 ? -0.813 6.062 6.815 1.00 98.19 186 ASN A C 1
ATOM 1410 O O . ASN A 1 186 ? -0.962 6.108 5.591 1.00 98.19 186 ASN A O 1
ATOM 1414 N N . ALA A 1 187 ? -0.582 7.168 7.522 1.00 98.31 187 ALA A N 1
ATOM 1415 C CA . ALA A 1 187 ? -0.270 8.448 6.895 1.00 98.31 187 ALA A CA 1
ATOM 1416 C C . ALA A 1 187 ? 1.163 8.435 6.343 1.00 98.31 187 ALA A C 1
ATOM 1418 O O . ALA A 1 187 ? 1.354 8.774 5.173 1.00 98.31 187 ALA A O 1
ATOM 1419 N N . THR A 1 188 ? 2.124 7.941 7.128 1.00 98.44 188 THR A N 1
ATOM 1420 C CA . THR A 1 188 ? 3.527 7.759 6.721 1.00 98.44 188 THR A CA 1
ATOM 1421 C C . THR A 1 188 ? 3.643 6.840 5.506 1.00 98.44 188 THR A C 1
ATOM 1423 O O . THR A 1 188 ? 4.169 7.249 4.474 1.00 98.44 188 THR A O 1
ATOM 1426 N N . LEU A 1 189 ? 3.013 5.658 5.541 1.00 98.62 189 LEU A N 1
ATOM 1427 C CA . LEU A 1 189 ? 3.018 4.721 4.409 1.00 98.62 189 LEU A CA 1
ATOM 1428 C C . LEU A 1 189 ? 2.434 5.324 3.124 1.00 98.62 189 LEU A C 1
ATOM 1430 O O . LEU A 1 189 ? 2.874 4.998 2.020 1.00 98.62 189 LEU A O 1
ATOM 1434 N N . ARG A 1 190 ? 1.428 6.203 3.231 1.00 98.25 190 ARG A N 1
ATOM 1435 C CA . ARG A 1 190 ? 0.882 6.905 2.058 1.00 98.25 190 ARG A CA 1
ATOM 1436 C C . ARG A 1 190 ? 1.867 7.923 1.493 1.00 98.25 190 ARG A C 1
ATOM 1438 O O . ARG A 1 190 ? 1.935 8.038 0.268 1.00 98.25 190 ARG A O 1
ATOM 1445 N N . ALA A 1 191 ? 2.596 8.636 2.350 1.00 98.31 191 ALA A N 1
ATOM 1446 C CA . ALA A 1 191 ? 3.632 9.572 1.930 1.00 98.31 191 ALA A CA 1
ATOM 1447 C C . ALA A 1 191 ? 4.779 8.837 1.219 1.00 98.31 191 ALA A C 1
ATOM 1449 O O . ALA A 1 191 ? 5.103 9.181 0.084 1.00 98.31 191 ALA A O 1
ATO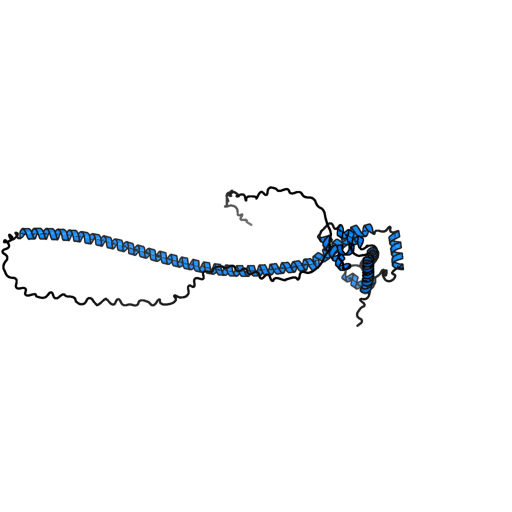M 1450 N N . ASP A 1 192 ? 5.285 7.751 1.806 1.00 98.38 192 ASP A N 1
ATOM 1451 C CA . ASP A 1 192 ? 6.348 6.930 1.211 1.00 98.38 192 ASP A CA 1
ATOM 1452 C C . ASP A 1 192 ? 5.936 6.370 -0.154 1.00 98.38 192 ASP A C 1
ATOM 1454 O O . ASP A 1 192 ? 6.682 6.426 -1.133 1.00 98.38 192 ASP A O 1
ATOM 1458 N N . ASN A 1 193 ? 4.697 5.884 -0.265 1.00 98.25 193 ASN A N 1
ATOM 1459 C CA . ASN A 1 193 ? 4.180 5.365 -1.527 1.00 98.25 193 ASN A CA 1
ATOM 1460 C C . ASN A 1 193 ? 4.044 6.465 -2.599 1.00 98.25 193 ASN A C 1
ATOM 1462 O O . ASN A 1 193 ? 4.219 6.197 -3.788 1.00 98.25 193 ASN A O 1
ATOM 1466 N N . ALA A 1 194 ? 3.739 7.707 -2.209 1.00 98.25 194 ALA A N 1
ATOM 1467 C CA . ALA A 1 194 ? 3.733 8.838 -3.135 1.00 98.25 194 ALA A CA 1
ATOM 1468 C C . ALA A 1 194 ? 5.149 9.156 -3.646 1.00 98.25 194 ALA A C 1
ATOM 1470 O O . ALA A 1 194 ? 5.322 9.321 -4.856 1.00 98.25 194 ALA A O 1
ATOM 1471 N N . THR A 1 195 ? 6.153 9.148 -2.763 1.00 98.44 195 THR A N 1
ATOM 1472 C CA . THR A 1 195 ? 7.572 9.319 -3.120 1.00 98.44 195 THR A CA 1
ATOM 1473 C C . THR A 1 195 ? 8.037 8.233 -4.092 1.00 98.44 195 THR A C 1
ATOM 1475 O O . THR A 1 195 ? 8.509 8.550 -5.182 1.00 98.44 195 THR A O 1
ATOM 1478 N N . LEU A 1 196 ? 7.782 6.956 -3.787 1.00 98.56 196 LEU A N 1
ATOM 1479 C CA . LEU A 1 196 ? 8.141 5.831 -4.664 1.00 98.56 196 LEU A CA 1
ATOM 1480 C C . LEU A 1 196 ? 7.479 5.911 -6.046 1.00 98.56 196 LEU A C 1
ATOM 1482 O O . LEU A 1 196 ? 8.060 5.492 -7.051 1.00 98.56 196 LEU A O 1
ATOM 1486 N N . ARG A 1 197 ? 6.246 6.427 -6.132 1.00 97.88 197 ARG A N 1
ATOM 1487 C CA . ARG A 1 197 ? 5.587 6.653 -7.428 1.00 97.88 197 ARG A CA 1
ATOM 1488 C C . ARG A 1 197 ? 6.262 7.764 -8.226 1.00 97.88 197 ARG A C 1
ATOM 1490 O O . ARG A 1 197 ? 6.388 7.615 -9.441 1.00 97.88 197 ARG A O 1
ATOM 1497 N N . ALA A 1 198 ? 6.687 8.843 -7.571 1.00 98.00 198 ALA A N 1
ATOM 1498 C CA . ALA A 1 198 ? 7.414 9.930 -8.219 1.00 98.00 198 ALA A CA 1
ATOM 1499 C C . ALA A 1 198 ? 8.782 9.456 -8.738 1.00 98.00 198 ALA A C 1
ATOM 1501 O O . ALA A 1 198 ? 9.109 9.689 -9.900 1.00 98.00 198 ALA A O 1
ATOM 1502 N N . GLU A 1 199 ? 9.529 8.702 -7.930 1.00 98.44 199 GLU A N 1
ATOM 1503 C CA . GLU A 1 199 ? 10.812 8.106 -8.325 1.00 98.44 199 GLU A CA 1
ATOM 1504 C C . GLU A 1 199 ? 10.658 7.141 -9.507 1.00 98.44 199 GLU A C 1
ATOM 1506 O O . GLU A 1 199 ? 11.397 7.227 -10.486 1.00 98.44 199 GLU A O 1
ATOM 1511 N N . ASN A 1 200 ? 9.643 6.270 -9.485 1.00 98.00 200 ASN A N 1
ATOM 1512 C CA . ASN A 1 200 ? 9.354 5.384 -10.618 1.00 98.00 200 ASN A CA 1
ATOM 1513 C C . ASN A 1 200 ? 8.989 6.149 -11.898 1.00 98.00 200 ASN A C 1
ATOM 1515 O O . ASN A 1 200 ? 9.337 5.714 -12.997 1.00 98.00 200 ASN A O 1
ATOM 1519 N N . ALA A 1 201 ? 8.267 7.266 -11.785 1.00 97.12 201 ALA A N 1
ATOM 1520 C CA . ALA A 1 201 ? 7.962 8.109 -12.937 1.00 97.12 201 ALA A CA 1
ATOM 1521 C C . ALA A 1 201 ? 9.240 8.734 -13.518 1.00 97.12 201 ALA A C 1
ATOM 1523 O O . ALA A 1 201 ? 9.414 8.719 -14.737 1.00 97.12 201 ALA A O 1
ATOM 1524 N N . GLN A 1 202 ? 10.153 9.198 -12.660 1.00 98.00 202 GLN A N 1
ATOM 1525 C CA . GLN A 1 202 ? 11.446 9.733 -13.084 1.00 98.00 202 GLN A CA 1
ATOM 1526 C C . GLN A 1 202 ? 12.307 8.666 -13.770 1.00 98.00 202 GLN A C 1
ATOM 1528 O O . GLN A 1 202 ? 12.783 8.894 -14.877 1.00 98.00 202 GLN A O 1
ATOM 1533 N N . LEU A 1 203 ? 12.416 7.465 -13.194 1.00 98.06 203 LEU A N 1
ATOM 1534 C CA . LEU A 1 203 ? 13.164 6.355 -13.800 1.00 98.06 203 LEU A CA 1
ATOM 1535 C C . LEU A 1 203 ? 12.643 5.982 -15.194 1.00 98.06 203 LEU A C 1
ATOM 1537 O O . LEU A 1 203 ? 13.422 5.650 -16.086 1.00 98.06 203 LEU A O 1
ATOM 1541 N N . ARG A 1 204 ? 11.325 6.051 -15.415 1.00 96.00 204 ARG A N 1
ATOM 1542 C CA . ARG A 1 204 ? 10.735 5.823 -16.744 1.00 96.00 204 ARG A CA 1
ATOM 1543 C C . ARG A 1 204 ? 11.128 6.904 -17.748 1.00 96.00 204 ARG A C 1
ATOM 1545 O O . ARG A 1 204 ? 11.374 6.572 -18.906 1.00 96.00 204 ARG A O 1
ATOM 1552 N N . LEU A 1 205 ? 11.196 8.166 -17.323 1.00 96.50 205 LEU A N 1
ATOM 1553 C CA . LEU A 1 205 ? 11.679 9.264 -18.166 1.00 96.50 205 LEU A CA 1
ATOM 1554 C C . LEU A 1 205 ? 13.162 9.089 -18.499 1.00 96.50 205 LEU A C 1
ATOM 1556 O O . LEU A 1 205 ? 13.538 9.181 -19.666 1.00 96.50 205 LEU A O 1
ATOM 1560 N N . ASP A 1 206 ? 13.983 8.765 -17.503 1.00 96.12 206 ASP A N 1
ATOM 1561 C CA . ASP A 1 206 ? 15.416 8.539 -17.690 1.00 96.12 206 ASP A CA 1
ATOM 1562 C C . ASP A 1 206 ? 15.663 7.370 -18.652 1.00 96.12 206 ASP A C 1
ATOM 1564 O O . ASP A 1 206 ? 16.462 7.480 -19.583 1.00 96.12 206 ASP A O 1
ATOM 1568 N N . MET A 1 207 ? 14.911 6.275 -18.503 1.00 94.19 207 MET A N 1
ATOM 1569 C CA . MET A 1 207 ? 14.977 5.137 -19.418 1.00 94.19 207 MET A CA 1
ATOM 1570 C C . MET A 1 207 ? 14.569 5.522 -20.844 1.00 94.19 207 MET A C 1
ATOM 1572 O O . MET A 1 207 ? 15.239 5.124 -21.795 1.00 94.19 207 MET A O 1
ATOM 1576 N N . ALA A 1 208 ? 13.513 6.323 -21.016 1.00 90.94 208 ALA A N 1
ATOM 1577 C CA . ALA A 1 208 ? 13.112 6.807 -22.336 1.00 90.94 208 ALA A CA 1
ATOM 1578 C C . ALA A 1 208 ? 14.230 7.632 -22.999 1.00 90.94 208 ALA A C 1
ATOM 1580 O O . ALA A 1 208 ? 14.524 7.433 -24.177 1.00 90.94 208 ALA A O 1
ATOM 1581 N N . ILE A 1 209 ? 14.914 8.488 -22.232 1.00 90.44 209 ILE A N 1
ATOM 1582 C CA . ILE A 1 209 ? 16.063 9.269 -22.714 1.00 90.44 209 ILE A CA 1
ATOM 1583 C C . ILE A 1 209 ? 17.224 8.353 -23.117 1.00 90.44 209 ILE A C 1
ATOM 1585 O O . ILE A 1 209 ? 17.853 8.586 -24.149 1.00 90.44 209 ILE A O 1
ATOM 1589 N N . VAL A 1 210 ? 17.529 7.317 -22.332 1.00 91.38 210 VAL A N 1
ATOM 1590 C CA . VAL A 1 210 ? 18.597 6.356 -22.656 1.00 91.38 210 VAL A CA 1
ATOM 1591 C C . VAL A 1 210 ? 18.269 5.580 -23.930 1.00 91.38 210 VAL A C 1
ATOM 1593 O O . VAL A 1 210 ? 19.130 5.431 -24.800 1.00 91.38 210 VAL A O 1
ATOM 1596 N N . VAL A 1 211 ? 17.029 5.114 -24.075 1.00 83.62 211 VAL A N 1
ATOM 1597 C CA . VAL A 1 211 ? 16.586 4.400 -25.278 1.00 83.62 211 VAL A CA 1
ATOM 1598 C C . VAL A 1 211 ? 16.709 5.295 -26.512 1.00 83.62 211 VAL A C 1
ATOM 1600 O O . VAL A 1 211 ? 17.285 4.865 -27.511 1.00 83.62 211 VAL A O 1
ATOM 1603 N N . ASP A 1 212 ? 16.251 6.543 -26.426 1.00 82.06 212 ASP A N 1
ATOM 1604 C CA . ASP A 1 212 ? 16.291 7.504 -27.532 1.00 82.06 212 ASP A CA 1
ATOM 1605 C C . ASP A 1 212 ? 17.726 7.920 -27.905 1.00 82.06 212 ASP A C 1
ATOM 1607 O O . ASP A 1 212 ? 18.114 7.905 -29.072 1.00 82.06 212 ASP A O 1
ATOM 1611 N N . ARG A 1 213 ? 18.570 8.231 -26.912 1.00 82.12 213 ARG A N 1
ATOM 1612 C CA . ARG A 1 213 ? 19.920 8.770 -27.157 1.00 82.12 213 ARG A CA 1
ATOM 1613 C C . ARG A 1 213 ? 20.989 7.719 -27.410 1.00 82.12 213 ARG A C 1
ATOM 1615 O O . ARG A 1 213 ? 21.981 8.023 -28.068 1.00 82.12 213 ARG A O 1
ATOM 1622 N N . VAL A 1 214 ? 20.842 6.525 -26.845 1.00 83.69 214 VAL A N 1
ATOM 1623 C CA . VAL A 1 214 ? 21.894 5.498 -26.862 1.00 83.69 214 VAL A CA 1
ATOM 1624 C C . VAL A 1 214 ? 21.449 4.295 -27.671 1.00 83.69 214 VAL A C 1
ATOM 1626 O O . VAL A 1 214 ? 22.120 3.919 -28.631 1.00 83.69 214 VAL A O 1
ATOM 1629 N N . HIS A 1 215 ? 20.313 3.699 -27.311 1.00 75.94 215 HIS A N 1
ATOM 1630 C CA . HIS A 1 215 ? 19.901 2.434 -27.909 1.00 75.94 215 HIS A CA 1
ATOM 1631 C C . HIS A 1 215 ? 19.505 2.607 -29.379 1.00 75.94 215 HIS A C 1
ATOM 1633 O O . HIS A 1 215 ? 19.992 1.868 -30.232 1.00 75.94 215 HIS A O 1
ATOM 1639 N N . HIS A 1 216 ? 18.694 3.620 -29.698 1.00 76.12 216 HIS A N 1
ATOM 1640 C CA . HIS A 1 216 ? 18.208 3.832 -31.059 1.00 76.12 216 HIS A CA 1
ATOM 1641 C C . HIS A 1 216 ? 19.346 4.096 -32.070 1.00 76.12 216 HIS A C 1
ATOM 1643 O O . HIS A 1 216 ? 19.415 3.376 -33.067 1.00 76.12 216 HIS A O 1
ATOM 1649 N N . PRO A 1 217 ? 20.323 4.998 -31.823 1.00 72.00 217 PRO A N 1
ATOM 1650 C CA . PRO A 1 217 ? 21.444 5.194 -32.744 1.00 72.00 217 PRO A CA 1
ATOM 1651 C C . PRO A 1 217 ? 22.328 3.955 -32.905 1.00 72.00 217 PRO A C 1
ATOM 1653 O O . PRO A 1 217 ? 22.804 3.688 -34.008 1.00 72.00 217 PRO A O 1
ATOM 1656 N N . ILE A 1 218 ? 22.542 3.186 -31.830 1.00 70.81 218 ILE A N 1
ATOM 1657 C CA . ILE A 1 218 ? 23.332 1.950 -31.883 1.00 70.81 218 ILE A CA 1
ATOM 1658 C C . ILE A 1 218 ? 22.600 0.889 -32.708 1.00 70.81 218 ILE A C 1
ATOM 1660 O O . ILE A 1 218 ? 23.205 0.308 -33.609 1.00 70.81 218 ILE A O 1
ATOM 1664 N N . CYS A 1 219 ? 21.306 0.672 -32.463 1.00 70.25 219 CYS A N 1
ATOM 1665 C CA . CYS A 1 219 ? 20.481 -0.240 -33.253 1.00 70.25 219 CYS A CA 1
ATOM 1666 C C . CYS A 1 219 ? 20.461 0.163 -34.728 1.00 70.25 219 CYS A C 1
ATOM 1668 O O . CYS A 1 219 ? 20.744 -0.674 -35.581 1.00 70.25 219 CYS A O 1
ATOM 1670 N N . CYS A 1 220 ? 20.238 1.444 -35.034 1.00 70.25 220 CYS A N 1
ATOM 1671 C CA . CYS A 1 220 ? 20.284 1.964 -36.399 1.00 70.25 220 CYS A CA 1
ATOM 1672 C C . CYS A 1 220 ? 21.663 1.770 -37.045 1.00 70.25 220 CYS A C 1
ATOM 1674 O O . CYS A 1 220 ? 21.746 1.376 -38.205 1.00 70.25 220 CYS A O 1
ATOM 1676 N N . ALA A 1 221 ? 22.760 1.985 -36.312 1.00 69.56 221 ALA A N 1
ATOM 1677 C CA . ALA A 1 221 ? 24.112 1.769 -36.824 1.00 69.56 221 ALA A CA 1
ATOM 1678 C C . ALA A 1 221 ? 24.411 0.285 -37.093 1.00 69.56 221 ALA A C 1
ATOM 1680 O O . ALA A 1 221 ? 25.031 -0.040 -38.109 1.00 69.56 221 ALA A O 1
ATOM 1681 N N . ILE A 1 222 ? 23.970 -0.618 -36.212 1.00 71.31 222 ILE A N 1
ATOM 1682 C CA . ILE A 1 222 ? 24.126 -2.068 -36.381 1.00 71.31 222 ILE A CA 1
ATOM 1683 C C . ILE A 1 222 ? 23.279 -2.556 -37.556 1.00 71.31 222 ILE A C 1
ATOM 1685 O O . ILE A 1 222 ? 23.815 -3.242 -38.426 1.00 71.31 222 ILE A O 1
ATOM 1689 N N . ALA A 1 223 ? 22.004 -2.166 -37.619 1.00 70.50 223 ALA A N 1
ATOM 1690 C CA . ALA A 1 223 ? 21.099 -2.512 -38.709 1.00 70.50 223 ALA A CA 1
ATOM 1691 C C . ALA A 1 223 ? 21.633 -1.986 -40.045 1.00 70.50 223 ALA A C 1
ATOM 1693 O O . ALA A 1 223 ? 21.784 -2.757 -40.987 1.00 70.50 223 ALA A O 1
ATOM 1694 N N . ALA A 1 224 ? 22.058 -0.719 -40.105 1.00 72.75 224 ALA A N 1
ATOM 1695 C CA . ALA A 1 224 ? 22.680 -0.151 -41.297 1.00 72.75 224 ALA A CA 1
ATOM 1696 C C . ALA A 1 224 ? 23.952 -0.913 -41.693 1.00 72.75 224 ALA A C 1
ATOM 1698 O O . ALA A 1 224 ? 24.127 -1.245 -42.861 1.00 72.75 224 ALA A O 1
ATOM 1699 N N . LYS A 1 225 ? 24.835 -1.240 -40.742 1.00 75.81 225 LYS A N 1
ATOM 1700 C CA . LYS A 1 225 ? 26.050 -2.026 -41.015 1.00 75.81 225 LYS A CA 1
ATOM 1701 C C . LYS A 1 225 ? 25.714 -3.418 -41.553 1.00 75.81 225 LYS A C 1
ATOM 1703 O O . LYS A 1 225 ? 26.375 -3.886 -42.477 1.00 75.81 225 LYS A O 1
ATOM 1708 N N . HIS A 1 226 ? 24.717 -4.079 -40.974 1.00 72.19 226 HIS A N 1
ATOM 1709 C CA . HIS A 1 226 ? 24.266 -5.397 -41.403 1.00 72.19 226 HIS A CA 1
ATOM 1710 C C . HIS A 1 226 ? 23.658 -5.323 -42.807 1.00 72.19 226 HIS A C 1
ATOM 1712 O O . HIS A 1 226 ? 24.037 -6.088 -43.690 1.00 72.19 226 HIS A O 1
ATOM 1718 N N . TRP A 1 227 ? 22.789 -4.346 -43.050 1.00 78.88 227 TRP A N 1
ATOM 1719 C CA . TRP A 1 227 ? 22.190 -4.107 -44.355 1.00 78.88 227 TRP A CA 1
ATOM 1720 C C . TRP A 1 227 ? 23.257 -3.859 -45.431 1.00 78.88 227 TRP A C 1
ATOM 1722 O O . TRP A 1 227 ? 23.281 -4.531 -46.464 1.00 78.88 227 TRP A O 1
ATOM 1732 N N . TRP A 1 228 ? 24.229 -2.990 -45.134 1.00 69.62 228 TRP A N 1
ATOM 1733 C CA . TRP A 1 228 ? 25.374 -2.746 -46.009 1.00 69.62 228 TRP A CA 1
ATOM 1734 C C . TRP A 1 228 ? 26.183 -4.014 -46.287 1.00 69.62 228 TRP A C 1
ATOM 1736 O O . TRP A 1 228 ? 26.558 -4.251 -47.429 1.00 69.62 228 TRP A O 1
ATOM 1746 N N . LYS A 1 229 ? 26.449 -4.836 -45.267 1.00 72.81 229 LYS A N 1
ATOM 1747 C CA . LYS A 1 229 ? 27.278 -6.039 -45.403 1.00 72.81 229 LYS A CA 1
ATOM 1748 C C . LYS A 1 229 ? 26.638 -7.131 -46.254 1.00 72.81 229 LYS A C 1
ATOM 1750 O O . LYS A 1 229 ? 27.355 -7.778 -47.005 1.00 72.81 229 LYS A O 1
ATOM 1755 N N . TYR A 1 230 ? 25.342 -7.377 -46.097 1.00 70.38 230 TYR A N 1
ATOM 1756 C CA . TYR A 1 230 ? 24.715 -8.571 -46.679 1.00 70.38 230 TYR A CA 1
ATOM 1757 C C . TYR A 1 230 ? 23.845 -8.292 -47.898 1.00 70.38 230 TYR A C 1
ATOM 1759 O O . TYR A 1 230 ? 23.593 -9.215 -48.662 1.00 70.38 230 TYR A O 1
ATOM 1767 N N . PHE A 1 231 ? 23.402 -7.052 -48.095 1.00 67.75 231 PHE A N 1
ATOM 1768 C CA . PHE A 1 231 ? 22.529 -6.712 -49.218 1.00 67.75 231 PHE A CA 1
ATOM 1769 C C . PHE A 1 231 ? 23.220 -5.778 -50.199 1.00 67.75 231 PHE A C 1
ATOM 1771 O O . PHE A 1 231 ? 23.223 -6.046 -51.393 1.00 67.75 231 PHE A O 1
ATOM 1778 N N . VAL A 1 232 ? 23.854 -4.715 -49.702 1.00 66.69 232 VAL A N 1
ATOM 1779 C CA . VAL A 1 232 ? 24.489 -3.716 -50.570 1.00 66.69 232 VAL A CA 1
ATOM 1780 C C . VAL A 1 232 ? 25.826 -4.220 -51.104 1.00 66.69 232 VAL A C 1
ATOM 1782 O O . VAL A 1 232 ? 26.032 -4.233 -52.309 1.00 66.69 232 VAL A O 1
ATOM 1785 N N . LEU A 1 233 ? 26.731 -4.666 -50.230 1.00 65.06 233 LEU A N 1
ATOM 1786 C CA . LEU A 1 233 ? 28.077 -5.079 -50.634 1.00 65.06 233 LEU A CA 1
ATOM 1787 C C . LEU A 1 233 ? 28.083 -6.263 -51.616 1.00 65.06 233 LEU A C 1
ATOM 1789 O O . LEU A 1 233 ? 28.786 -6.144 -52.606 1.00 65.06 233 LE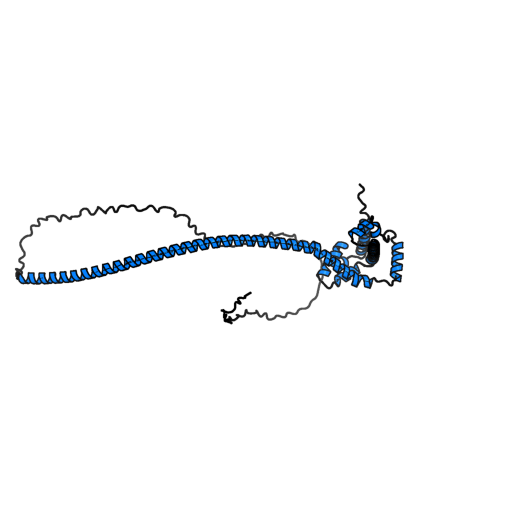U A O 1
ATOM 1793 N N . PRO A 1 234 ? 27.291 -7.341 -51.450 1.00 68.50 234 PRO A N 1
ATOM 1794 C CA . PRO A 1 234 ? 27.284 -8.449 -52.412 1.00 68.50 234 PRO A CA 1
ATOM 1795 C C . PRO A 1 234 ? 26.579 -8.114 -53.731 1.00 68.50 234 PRO A C 1
ATOM 1797 O O . PRO A 1 234 ? 26.939 -8.652 -54.771 1.00 68.50 234 PRO A O 1
ATOM 1800 N N . ALA A 1 235 ? 25.574 -7.231 -53.705 1.00 60.38 235 ALA A N 1
ATOM 1801 C CA . ALA A 1 235 ? 24.916 -6.764 -54.927 1.00 60.38 235 ALA A CA 1
ATOM 1802 C C . ALA A 1 235 ? 25.808 -5.810 -55.731 1.00 60.38 235 ALA A C 1
ATOM 1804 O O . ALA A 1 235 ? 25.634 -5.674 -56.941 1.00 60.38 235 ALA A O 1
ATOM 1805 N N . ILE A 1 236 ? 26.739 -5.143 -55.046 1.00 55.12 236 ILE A N 1
ATOM 1806 C CA . ILE A 1 236 ? 27.592 -4.115 -55.628 1.00 55.12 236 ILE A CA 1
ATOM 1807 C C . ILE A 1 236 ? 29.017 -4.587 -55.801 1.00 55.12 236 ILE A C 1
ATOM 1809 O O . ILE A 1 236 ? 29.721 -3.877 -56.485 1.00 55.12 236 ILE A O 1
ATOM 1813 N N . GLU A 1 237 ? 29.448 -5.730 -55.256 1.00 53.72 237 GLU A N 1
ATOM 1814 C CA . GLU A 1 237 ? 30.794 -6.284 -55.446 1.00 53.72 237 GLU A CA 1
ATOM 1815 C C . GLU A 1 237 ? 31.061 -6.394 -56.953 1.00 53.72 237 GLU A C 1
ATOM 1817 O O . GLU A 1 237 ? 30.617 -7.346 -57.605 1.00 53.72 237 GLU A O 1
ATOM 1822 N N . PRO A 1 238 ? 31.710 -5.388 -57.569 1.00 54.00 238 PRO A N 1
ATOM 1823 C CA . PRO A 1 238 ? 31.937 -5.431 -58.983 1.00 54.00 238 PRO A CA 1
ATOM 1824 C C . PRO A 1 238 ? 33.090 -6.406 -59.130 1.00 54.00 238 PRO A C 1
ATOM 1826 O O . PRO A 1 238 ? 34.006 -6.440 -58.300 1.00 54.00 238 PRO A O 1
ATOM 1829 N N . ASP A 1 239 ? 33.078 -7.158 -60.220 1.00 66.25 239 ASP A N 1
ATOM 1830 C CA . ASP A 1 239 ? 34.302 -7.745 -60.746 1.00 66.25 239 ASP A CA 1
ATOM 1831 C C . ASP A 1 239 ? 35.450 -6.732 -60.562 1.00 66.25 239 ASP A C 1
ATOM 1833 O O . ASP A 1 239 ? 35.254 -5.544 -60.839 1.00 66.25 239 ASP A O 1
ATOM 1837 N N . ALA A 1 240 ? 36.595 -7.136 -60.006 1.00 66.38 240 ALA A N 1
ATOM 1838 C CA . ALA A 1 240 ? 37.624 -6.197 -59.531 1.00 66.38 240 ALA A CA 1
ATOM 1839 C C . ALA A 1 240 ? 38.025 -5.172 -60.616 1.00 66.38 240 ALA A C 1
ATOM 1841 O O . ALA A 1 240 ? 38.348 -4.019 -60.323 1.00 66.38 240 ALA A O 1
ATOM 1842 N N . ILE A 1 241 ? 37.897 -5.588 -61.879 1.00 71.88 241 ILE A N 1
ATOM 1843 C CA . ILE A 1 241 ? 38.038 -4.785 -63.095 1.00 71.88 241 ILE A CA 1
ATOM 1844 C C . ILE A 1 241 ? 37.012 -3.638 -63.155 1.00 71.88 241 ILE A C 1
ATOM 1846 O O . ILE A 1 241 ? 37.399 -2.481 -63.307 1.00 71.88 241 ILE A O 1
ATOM 1850 N N . LYS A 1 242 ? 35.717 -3.914 -62.957 1.00 66.50 242 LYS A N 1
ATOM 1851 C CA . LYS A 1 242 ? 34.652 -2.896 -62.924 1.00 66.50 242 LYS A CA 1
ATOM 1852 C C . LYS A 1 242 ? 34.841 -1.900 -61.787 1.00 66.50 242 LYS A C 1
ATOM 1854 O O . LYS A 1 242 ? 34.556 -0.720 -61.964 1.00 66.50 242 LYS A O 1
ATOM 1859 N N . LEU A 1 243 ? 35.337 -2.341 -60.630 1.00 60.34 243 LEU A N 1
ATOM 1860 C CA . LEU A 1 243 ? 35.603 -1.436 -59.509 1.00 60.34 243 LEU A CA 1
ATOM 1861 C C . LEU A 1 243 ? 36.733 -0.454 -59.860 1.00 60.34 243 LEU A C 1
ATOM 1863 O O . LEU A 1 243 ? 36.630 0.736 -59.560 1.00 60.34 243 LEU A O 1
ATOM 1867 N N . GLN A 1 244 ? 37.765 -0.925 -60.566 1.00 72.31 244 GLN A N 1
ATOM 1868 C CA . GLN A 1 244 ? 38.851 -0.082 -61.062 1.00 72.31 244 GLN A CA 1
ATOM 1869 C C . GLN A 1 244 ? 38.380 0.880 -62.166 1.00 72.31 244 GLN A C 1
ATOM 1871 O O . GLN A 1 244 ? 38.712 2.065 -62.122 1.00 72.31 244 GLN A O 1
ATOM 1876 N N . GLU A 1 245 ? 37.546 0.421 -63.102 1.00 73.94 245 GLU A N 1
ATOM 1877 C CA . GLU A 1 245 ? 36.939 1.265 -64.143 1.00 73.94 245 GLU A CA 1
ATOM 1878 C C . GLU A 1 245 ? 36.026 2.347 -63.555 1.00 73.94 245 GLU A C 1
ATOM 1880 O O . GLU A 1 245 ? 36.148 3.519 -63.914 1.00 73.94 245 GLU A O 1
ATOM 1885 N N . LEU A 1 246 ? 35.161 1.990 -62.601 1.00 61.28 246 LEU A N 1
ATOM 1886 C CA . LEU A 1 246 ? 34.291 2.937 -61.901 1.00 61.28 246 LEU A CA 1
ATOM 1887 C C . LEU A 1 246 ? 35.100 3.947 -61.089 1.00 61.28 246 LEU A C 1
ATOM 1889 O O . LEU A 1 246 ? 34.740 5.121 -61.033 1.00 61.28 246 LEU A O 1
ATOM 1893 N N . GLN A 1 247 ? 36.216 3.530 -60.490 1.00 62.97 247 GLN A N 1
ATOM 1894 C CA . GLN A 1 247 ? 37.097 4.426 -59.748 1.00 62.97 247 GLN A CA 1
ATOM 1895 C C . GLN A 1 247 ? 37.817 5.419 -60.670 1.00 62.97 247 GLN A C 1
ATOM 1897 O O . GLN A 1 247 ? 37.934 6.601 -60.324 1.00 62.97 247 GLN A O 1
ATOM 1902 N N . VAL A 1 248 ? 38.239 4.980 -61.860 1.00 74.62 248 VAL A N 1
ATOM 1903 C CA . VAL A 1 248 ? 38.778 5.861 -62.907 1.00 74.62 248 VAL A CA 1
ATOM 1904 C C . VAL A 1 248 ? 37.688 6.816 -63.405 1.00 74.62 248 VAL A C 1
ATOM 1906 O O . VAL A 1 248 ? 37.881 8.029 -63.355 1.00 74.62 248 VAL A O 1
ATOM 1909 N N . ALA A 1 249 ? 36.511 6.305 -63.773 1.00 70.62 249 ALA A N 1
ATOM 1910 C CA . ALA A 1 249 ? 35.394 7.098 -64.284 1.00 70.62 249 ALA A CA 1
ATOM 1911 C C . ALA A 1 249 ? 34.880 8.127 -63.264 1.00 70.62 249 ALA A C 1
ATOM 1913 O O . ALA A 1 249 ? 34.651 9.285 -63.615 1.00 70.62 249 ALA A O 1
ATOM 1914 N N . ALA A 1 250 ? 34.755 7.753 -61.988 1.00 58.94 250 ALA A N 1
ATOM 1915 C CA . ALA A 1 250 ? 34.374 8.665 -60.912 1.00 58.94 250 ALA A CA 1
ATOM 1916 C C . ALA A 1 250 ? 35.434 9.752 -60.684 1.00 58.94 250 ALA A C 1
ATOM 1918 O O . ALA A 1 250 ? 35.085 10.908 -60.429 1.00 58.94 250 ALA A O 1
ATOM 1919 N N . SER A 1 251 ? 36.720 9.407 -60.815 1.00 65.94 251 SER A N 1
ATOM 1920 C CA . SER A 1 251 ? 37.820 10.372 -60.713 1.00 65.94 251 SER A CA 1
ATOM 1921 C C . SER A 1 251 ? 37.824 11.367 -61.873 1.00 65.94 251 SER A C 1
ATOM 1923 O O . SER A 1 251 ? 38.119 12.542 -61.659 1.00 65.94 251 SER A O 1
ATOM 1925 N N . THR A 1 252 ? 37.427 10.933 -63.072 1.00 73.00 252 THR A N 1
ATOM 1926 C CA . THR A 1 252 ? 37.260 11.800 -64.247 1.00 73.00 252 THR A CA 1
ATOM 1927 C C . THR A 1 252 ? 36.001 12.668 -64.156 1.00 73.00 252 THR A C 1
ATOM 1929 O O . THR A 1 252 ? 36.057 13.865 -64.430 1.00 73.00 252 THR A O 1
ATOM 1932 N N . ALA A 1 253 ? 34.863 12.096 -63.752 1.00 62.12 253 ALA A N 1
ATOM 1933 C CA . ALA A 1 253 ? 33.576 12.793 -63.700 1.00 62.12 253 ALA A CA 1
ATOM 1934 C C . ALA A 1 253 ? 33.478 13.787 -62.531 1.00 62.12 253 ALA A C 1
ATOM 1936 O O . ALA A 1 253 ? 32.808 14.818 -62.640 1.00 62.12 253 ALA A O 1
ATOM 1937 N N . TYR A 1 254 ? 34.147 13.499 -61.410 1.00 59.50 254 TYR A N 1
ATOM 1938 C CA . TYR A 1 254 ? 34.064 14.296 -60.186 1.00 59.50 254 TYR A CA 1
ATOM 1939 C C . TYR A 1 254 ? 35.436 14.498 -59.518 1.00 59.50 254 TYR A C 1
ATOM 1941 O O . TYR A 1 254 ? 35.639 14.064 -58.378 1.00 59.50 254 TYR A O 1
ATOM 1949 N N . PRO A 1 255 ? 36.354 15.259 -60.143 1.00 61.28 255 PRO A N 1
ATOM 1950 C CA . PRO A 1 255 ? 37.722 15.452 -59.643 1.00 61.28 255 PRO A CA 1
ATOM 1951 C C . PRO A 1 255 ? 37.795 16.104 -58.246 1.00 61.28 255 PRO A C 1
ATOM 1953 O O . PRO A 1 255 ? 38.802 16.005 -57.549 1.00 61.28 255 PRO A O 1
ATOM 1956 N N . GLY A 1 256 ? 36.719 16.763 -57.797 1.00 59.47 256 GLY A N 1
ATOM 1957 C CA . GLY A 1 256 ? 36.620 17.340 -56.452 1.00 59.47 256 GLY A CA 1
ATOM 1958 C C . GLY A 1 256 ? 36.190 16.362 -55.348 1.00 59.47 256 GLY A C 1
ATOM 1959 O O . GLY A 1 256 ? 36.488 16.614 -54.180 1.00 59.47 256 GLY A O 1
ATOM 1960 N N . TYR A 1 257 ? 35.501 15.265 -55.687 1.00 50.12 257 TYR A N 1
ATOM 1961 C CA . TYR A 1 257 ? 34.944 14.309 -54.712 1.00 50.12 257 TYR A CA 1
ATOM 1962 C C . TYR A 1 257 ? 35.867 13.118 -54.435 1.00 50.12 257 TYR A C 1
ATOM 1964 O O . TYR A 1 257 ? 35.786 12.524 -53.359 1.00 50.12 257 TYR A O 1
ATOM 1972 N N . THR A 1 258 ? 36.775 12.808 -55.358 1.00 53.56 258 THR A N 1
ATOM 1973 C CA . THR A 1 258 ? 37.702 11.672 -55.278 1.00 53.56 258 THR A CA 1
ATOM 1974 C C . THR A 1 258 ? 39.056 12.025 -54.675 1.00 53.56 258 THR A C 1
ATOM 1976 O O . THR A 1 258 ? 40.007 11.269 -54.843 1.00 53.56 258 THR A O 1
ATOM 1979 N N . LYS A 1 259 ? 39.176 13.138 -53.929 1.00 60.31 259 LYS A N 1
ATOM 1980 C CA . LYS A 1 259 ? 40.392 13.394 -53.141 1.00 60.31 259 LYS A CA 1
ATOM 1981 C C . LYS A 1 259 ? 40.576 12.213 -52.171 1.00 60.31 259 LYS A C 1
ATOM 1983 O O . LYS A 1 259 ? 39.800 12.132 -51.214 1.00 60.31 259 LYS A O 1
ATOM 1988 N N . PRO A 1 260 ? 41.573 11.326 -52.362 1.00 59.06 260 PRO A N 1
ATOM 1989 C CA . PRO A 1 260 ? 41.671 10.045 -51.646 1.00 59.06 260 PRO A CA 1
ATOM 1990 C C . PRO A 1 260 ? 42.087 10.193 -50.173 1.00 59.06 260 PRO A C 1
ATOM 1992 O O . PRO A 1 260 ? 42.517 9.238 -49.541 1.00 59.06 260 PRO A O 1
ATOM 1995 N N . ARG A 1 261 ? 42.026 11.417 -49.647 1.00 75.75 261 ARG A N 1
ATOM 1996 C CA . ARG A 1 261 ? 42.697 11.864 -48.429 1.00 75.75 261 ARG A CA 1
ATOM 1997 C C . ARG A 1 261 ? 41.801 12.776 -47.596 1.00 75.75 261 ARG A C 1
ATOM 1999 O O . ARG A 1 261 ? 42.277 13.745 -47.020 1.00 75.75 261 ARG A O 1
ATOM 2006 N N . HIS A 1 262 ? 40.483 12.582 -47.601 1.00 78.62 262 HIS A N 1
ATOM 2007 C CA . HIS A 1 262 ? 39.599 13.511 -46.889 1.00 78.62 262 HIS A CA 1
ATOM 2008 C C . HIS A 1 262 ? 39.810 13.450 -45.385 1.00 78.62 262 HIS A C 1
ATOM 2010 O O . HIS A 1 262 ? 39.917 14.500 -44.758 1.00 78.62 262 HIS A O 1
ATOM 2016 N N . PHE A 1 263 ? 39.885 12.244 -44.828 1.00 78.62 263 PHE A N 1
ATOM 2017 C CA . PHE A 1 263 ? 40.190 12.070 -43.416 1.00 78.62 263 PHE A CA 1
ATOM 2018 C C . PHE A 1 263 ? 41.672 12.315 -43.145 1.00 78.62 263 PHE A C 1
ATOM 2020 O O . PHE A 1 263 ? 41.999 12.951 -42.147 1.00 78.62 263 PHE A O 1
ATOM 2027 N N . GLN A 1 264 ? 42.562 11.923 -44.064 1.00 84.25 264 GLN A N 1
ATOM 2028 C CA . GLN A 1 264 ? 43.989 12.244 -43.939 1.00 84.25 264 GLN A CA 1
ATOM 2029 C C . GLN A 1 264 ? 44.251 13.757 -43.840 1.00 84.25 264 GLN A C 1
ATOM 2031 O O . GLN A 1 264 ? 45.054 14.179 -43.017 1.00 84.25 264 GLN A O 1
ATOM 2036 N N . ASN A 1 265 ? 43.537 14.583 -44.609 1.00 86.00 265 ASN A N 1
ATOM 2037 C CA . ASN A 1 265 ? 43.686 16.042 -44.578 1.00 86.00 265 ASN A CA 1
ATOM 2038 C C . ASN A 1 265 ? 43.089 16.697 -43.318 1.00 86.00 265 ASN A C 1
ATOM 2040 O O . ASN A 1 265 ? 43.319 17.881 -43.092 1.00 86.00 265 ASN A O 1
ATOM 2044 N N . GLN A 1 266 ? 42.298 15.967 -42.524 1.00 82.75 266 GLN A N 1
ATOM 2045 C CA . GLN A 1 266 ? 41.742 16.462 -41.258 1.00 82.75 266 GLN A CA 1
ATOM 2046 C C . GLN A 1 266 ? 42.660 16.190 -40.064 1.00 82.75 266 GLN A C 1
ATOM 2048 O O . GLN A 1 266 ? 42.493 16.810 -39.016 1.00 82.75 266 GLN A O 1
ATOM 2053 N N . VAL A 1 267 ? 43.633 15.286 -40.206 1.00 89.00 267 VAL A N 1
ATOM 2054 C CA . VAL A 1 267 ? 44.618 15.012 -39.159 1.00 89.00 267 VAL A CA 1
ATOM 2055 C C . VAL A 1 267 ? 45.819 15.924 -39.364 1.00 89.00 267 VAL A C 1
ATOM 2057 O O . VAL A 1 267 ? 46.693 15.660 -40.187 1.00 89.00 267 VAL A O 1
ATOM 2060 N N . THR A 1 268 ? 45.839 17.026 -38.617 1.00 91.81 268 THR A N 1
ATOM 2061 C CA . THR A 1 268 ? 46.923 18.018 -38.655 1.00 91.81 268 THR A CA 1
ATOM 2062 C C . THR A 1 268 ? 48.151 17.582 -37.857 1.00 91.81 268 THR A C 1
ATOM 2064 O O . THR A 1 268 ? 49.266 17.926 -38.230 1.00 91.81 268 THR A O 1
ATOM 2067 N N . ASP A 1 269 ? 47.957 16.787 -36.801 1.00 95.38 269 ASP A N 1
ATOM 2068 C CA . ASP A 1 269 ? 49.021 16.236 -35.957 1.00 95.38 269 ASP A CA 1
ATOM 2069 C C . ASP A 1 269 ? 48.819 14.726 -35.756 1.00 95.38 269 ASP A C 1
ATOM 2071 O O . ASP A 1 269 ? 47.984 14.270 -34.963 1.00 95.38 269 ASP A O 1
ATOM 2075 N N . TRP A 1 270 ? 49.593 13.952 -36.515 1.00 94.25 270 TRP A N 1
ATOM 2076 C CA . TRP A 1 270 ? 49.536 12.494 -36.530 1.00 94.25 270 TRP A CA 1
ATOM 2077 C C . TRP A 1 270 ? 50.098 11.861 -35.257 1.00 94.25 270 TRP A C 1
ATOM 2079 O O . TRP A 1 270 ? 49.540 10.864 -34.797 1.00 94.25 270 TRP A O 1
ATOM 2089 N N . GLN A 1 271 ? 51.148 12.441 -34.664 1.00 95.62 271 GLN A N 1
ATOM 2090 C CA . GLN A 1 271 ? 51.715 11.958 -33.404 1.00 95.62 271 GLN A CA 1
ATOM 2091 C C . GLN A 1 271 ? 50.674 12.045 -32.285 1.00 95.62 271 GLN A C 1
ATOM 2093 O O . GLN A 1 271 ? 50.372 11.042 -31.635 1.00 95.62 271 GLN A O 1
ATOM 2098 N N . SER A 1 272 ? 50.084 13.228 -32.086 1.00 92.06 272 SER A N 1
ATOM 2099 C CA . SER A 1 272 ? 49.122 13.442 -31.001 1.00 92.06 272 SER A CA 1
ATOM 2100 C C . SER A 1 272 ? 47.839 12.635 -31.193 1.00 92.06 272 SER A C 1
ATOM 2102 O O . SER A 1 272 ? 47.263 12.141 -30.223 1.00 92.06 272 SER A O 1
ATOM 2104 N N . ALA A 1 273 ? 47.371 12.478 -32.435 1.00 88.75 273 ALA A N 1
ATOM 2105 C CA . ALA A 1 273 ? 46.200 11.657 -32.729 1.00 88.75 273 ALA A CA 1
ATOM 2106 C C . ALA A 1 273 ? 46.445 10.168 -32.434 1.00 88.75 273 ALA A C 1
ATOM 2108 O O . ALA A 1 273 ? 45.587 9.524 -31.827 1.00 88.75 273 ALA A O 1
ATOM 2109 N N . ALA A 1 274 ? 47.615 9.641 -32.807 1.00 92.12 274 ALA A N 1
ATOM 2110 C CA . ALA A 1 274 ? 47.989 8.252 -32.553 1.00 92.12 274 ALA A CA 1
ATOM 2111 C C . ALA A 1 274 ? 48.148 7.974 -31.049 1.00 92.12 274 ALA A C 1
ATOM 2113 O O . ALA A 1 274 ? 47.592 6.998 -30.544 1.00 92.12 274 ALA A O 1
ATOM 2114 N N . ALA A 1 275 ? 48.798 8.888 -30.319 1.00 92.31 275 ALA A N 1
ATOM 2115 C CA . ALA A 1 275 ? 48.967 8.795 -28.870 1.00 92.31 275 ALA A CA 1
ATOM 2116 C C . ALA A 1 275 ? 47.622 8.784 -28.123 1.00 92.31 275 ALA A C 1
ATOM 2118 O O . ALA A 1 275 ? 47.396 7.917 -27.281 1.00 92.31 275 ALA A O 1
ATOM 2119 N N . ARG A 1 276 ? 46.686 9.683 -28.472 1.00 90.25 276 ARG A N 1
ATOM 2120 C CA . ARG A 1 276 ? 45.334 9.701 -27.874 1.00 90.25 276 ARG A CA 1
ATOM 2121 C C . ARG A 1 276 ? 44.546 8.422 -28.138 1.00 90.25 276 ARG A C 1
ATOM 2123 O O . ARG A 1 276 ? 43.731 8.027 -27.314 1.00 90.25 276 ARG A O 1
ATOM 2130 N N . ALA A 1 277 ? 44.762 7.804 -29.294 1.00 84.12 277 ALA A N 1
ATOM 2131 C CA . ALA A 1 277 ? 44.081 6.578 -29.681 1.00 84.12 277 ALA A CA 1
ATOM 2132 C C . ALA A 1 277 ? 44.789 5.306 -29.172 1.00 84.12 277 ALA A C 1
ATOM 2134 O O . ALA A 1 277 ? 44.281 4.209 -29.400 1.00 84.12 277 ALA A O 1
ATOM 2135 N N . GLY A 1 278 ? 45.943 5.441 -28.503 1.00 93.38 278 GLY A N 1
ATOM 2136 C CA . GLY A 1 278 ? 46.723 4.317 -27.984 1.00 93.38 278 GLY A CA 1
ATOM 2137 C C . GLY A 1 278 ? 47.240 3.374 -29.076 1.00 93.38 278 GLY A C 1
ATOM 2138 O O . GLY A 1 278 ? 47.261 2.165 -28.868 1.00 93.38 278 GLY A O 1
ATOM 2139 N N . MET A 1 279 ? 47.606 3.896 -30.253 1.00 93.62 279 MET A N 1
ATOM 2140 C CA . MET A 1 279 ? 48.073 3.092 -31.394 1.00 93.62 279 MET A CA 1
ATOM 2141 C C . MET A 1 279 ? 49.318 3.684 -32.058 1.00 93.62 279 MET A C 1
ATOM 2143 O O . MET A 1 279 ? 49.649 4.851 -31.846 1.00 93.62 279 MET A O 1
ATOM 2147 N N . SER A 1 280 ? 50.009 2.884 -32.876 1.00 97.19 280 SER A N 1
ATOM 2148 C CA . SER A 1 280 ? 51.134 3.378 -33.673 1.00 97.19 280 SER A CA 1
ATOM 2149 C C . SER A 1 280 ? 50.654 4.337 -34.772 1.00 97.19 280 SER A C 1
ATOM 2151 O O . SER A 1 280 ? 49.517 4.254 -35.246 1.00 97.19 280 SER A O 1
ATOM 2153 N N . ILE A 1 281 ? 51.524 5.253 -35.207 1.00 95.12 281 ILE A N 1
ATOM 2154 C CA . ILE A 1 281 ? 51.205 6.198 -36.292 1.00 95.12 281 ILE A CA 1
ATOM 2155 C C . ILE A 1 281 ? 50.859 5.442 -37.582 1.00 95.12 281 ILE A C 1
ATOM 2157 O O . ILE A 1 281 ? 49.917 5.820 -38.277 1.00 95.12 281 ILE A O 1
ATOM 2161 N N . THR A 1 282 ? 51.575 4.355 -37.879 1.00 91.31 282 THR A N 1
ATOM 2162 C CA . THR A 1 282 ? 51.334 3.502 -39.050 1.00 91.31 282 THR A CA 1
ATOM 2163 C C . THR A 1 282 ? 49.966 2.826 -38.995 1.00 91.31 282 THR A C 1
ATOM 2165 O O . THR A 1 282 ? 49.243 2.848 -39.990 1.00 91.31 282 THR A O 1
ATOM 2168 N N . ASP A 1 283 ? 49.551 2.311 -37.833 1.00 86.62 283 ASP A N 1
ATOM 2169 C CA . ASP A 1 283 ? 48.220 1.706 -37.678 1.00 86.62 283 ASP A CA 1
ATOM 2170 C C . ASP A 1 283 ? 47.105 2.746 -37.825 1.00 86.62 283 ASP A C 1
ATOM 2172 O O . ASP A 1 283 ? 46.062 2.473 -38.426 1.00 86.62 283 ASP A O 1
ATOM 2176 N N . LEU A 1 284 ? 47.318 3.959 -37.301 1.00 86.56 284 LEU A N 1
ATOM 2177 C CA . LEU A 1 284 ? 46.376 5.062 -37.471 1.00 86.56 284 LEU A CA 1
ATOM 2178 C C . LEU A 1 284 ? 46.255 5.468 -38.948 1.00 86.56 284 LEU A C 1
ATOM 2180 O O . LEU A 1 284 ? 45.144 5.685 -39.432 1.00 86.56 284 LEU A O 1
ATOM 2184 N N . GLN A 1 285 ? 47.374 5.546 -39.672 1.00 87.94 285 GLN A N 1
ATOM 2185 C CA . GLN A 1 285 ? 47.397 5.850 -41.105 1.00 87.94 285 GLN A CA 1
ATOM 2186 C C . GLN A 1 285 ? 46.667 4.788 -41.929 1.00 87.94 285 GLN A C 1
ATOM 2188 O O . GLN A 1 285 ? 45.823 5.154 -42.747 1.00 87.94 285 GLN A O 1
ATOM 2193 N N . ASP A 1 286 ? 46.920 3.500 -41.681 1.00 82.44 286 ASP A N 1
ATOM 2194 C CA . ASP A 1 286 ? 46.231 2.398 -42.363 1.00 82.44 286 ASP A CA 1
ATOM 2195 C C . ASP A 1 286 ? 44.719 2.425 -42.086 1.00 82.44 286 ASP A C 1
ATOM 2197 O O . ASP A 1 286 ? 43.899 2.336 -43.003 1.00 82.44 286 ASP A O 1
ATOM 2201 N N . ARG A 1 287 ? 44.312 2.659 -40.830 1.00 78.44 287 ARG A N 1
ATOM 2202 C CA . ARG A 1 287 ? 42.892 2.812 -40.471 1.00 78.44 287 ARG A CA 1
ATOM 2203 C C . ARG A 1 287 ? 42.245 4.003 -41.168 1.00 78.44 287 ARG A C 1
ATOM 2205 O O . ARG A 1 287 ? 41.141 3.871 -41.694 1.00 78.44 287 ARG A O 1
ATOM 2212 N N . ILE A 1 288 ? 42.912 5.154 -41.201 1.00 79.25 288 ILE A N 1
ATOM 2213 C CA . ILE A 1 288 ? 42.393 6.350 -41.872 1.00 79.25 288 ILE A CA 1
ATOM 2214 C C . ILE A 1 288 ? 42.326 6.140 -43.386 1.00 79.25 288 ILE A C 1
ATOM 2216 O O . ILE A 1 288 ? 41.330 6.508 -44.007 1.00 79.25 288 ILE A O 1
ATOM 2220 N N . GLN A 1 289 ? 43.317 5.475 -43.978 1.00 81.81 289 GLN A N 1
ATOM 2221 C CA . GLN A 1 289 ? 43.294 5.097 -45.386 1.00 81.81 289 GLN A CA 1
ATOM 2222 C C . GLN A 1 289 ? 42.120 4.158 -45.689 1.00 81.81 289 GLN A C 1
ATOM 2224 O O . GLN A 1 289 ? 41.391 4.395 -46.654 1.00 81.81 289 GLN A O 1
ATOM 2229 N N . LYS A 1 290 ? 41.866 3.145 -44.852 1.00 73.62 290 LYS A N 1
ATOM 2230 C CA . LYS A 1 290 ? 40.692 2.261 -44.968 1.00 73.62 290 LYS A CA 1
ATOM 2231 C C . LYS A 1 290 ? 39.374 3.027 -44.843 1.00 73.62 290 LYS A C 1
ATOM 2233 O O . LYS A 1 290 ? 38.426 2.734 -45.575 1.00 73.62 290 LYS A O 1
ATOM 2238 N N . LEU A 1 291 ? 39.304 4.032 -43.968 1.00 70.44 291 LEU A N 1
ATOM 2239 C CA . LEU A 1 291 ? 38.135 4.909 -43.837 1.00 70.44 291 LEU A CA 1
ATOM 2240 C C . LEU A 1 291 ? 37.922 5.785 -45.078 1.00 70.44 291 LEU A C 1
ATOM 2242 O O . LEU A 1 291 ? 36.780 5.925 -45.523 1.00 70.44 291 LEU A O 1
ATOM 2246 N N . ASP A 1 292 ? 38.992 6.337 -45.656 1.00 75.12 292 ASP A N 1
ATOM 2247 C CA . ASP A 1 292 ? 38.938 7.115 -46.898 1.00 75.12 292 ASP A CA 1
ATOM 2248 C C . ASP A 1 292 ? 38.485 6.239 -48.082 1.00 75.12 292 ASP A C 1
ATOM 2250 O O . ASP A 1 292 ? 37.571 6.635 -48.810 1.00 75.12 292 ASP A O 1
ATOM 2254 N N . HIS A 1 293 ? 39.006 5.012 -48.212 1.00 71.06 293 HIS A N 1
ATOM 2255 C CA . HIS A 1 293 ? 38.549 4.039 -49.217 1.00 71.06 293 HIS A CA 1
ATOM 2256 C C . HIS A 1 293 ? 37.080 3.656 -49.009 1.00 71.06 293 HIS A C 1
ATOM 2258 O O . HIS A 1 293 ? 36.289 3.695 -49.947 1.00 71.06 293 HIS A O 1
ATOM 2264 N N . SER A 1 294 ? 36.675 3.379 -47.767 1.00 65.31 294 SER A N 1
ATOM 2265 C CA . SER A 1 294 ? 35.281 3.057 -47.434 1.00 65.31 294 SER A CA 1
ATOM 2266 C C . SER A 1 294 ? 34.335 4.230 -47.699 1.00 65.31 294 SER A C 1
ATOM 2268 O O . SER A 1 294 ? 33.173 4.038 -48.041 1.00 65.31 294 SER A O 1
ATOM 2270 N N . ARG A 1 295 ? 34.788 5.475 -47.517 1.00 70.81 295 ARG A N 1
ATOM 2271 C CA . ARG A 1 295 ? 34.019 6.676 -47.871 1.00 70.81 295 ARG A CA 1
ATOM 2272 C C . ARG A 1 295 ? 33.899 6.829 -49.384 1.00 70.81 295 ARG A C 1
ATOM 2274 O O . ARG A 1 295 ? 32.811 7.148 -49.851 1.00 70.81 295 ARG A O 1
ATOM 2281 N N . LEU A 1 296 ? 34.975 6.595 -50.132 1.00 65.94 296 LEU A N 1
ATOM 2282 C CA . LEU A 1 296 ? 34.952 6.641 -51.592 1.00 65.94 296 LEU A CA 1
ATOM 2283 C C . LEU A 1 296 ? 34.007 5.572 -52.152 1.00 65.94 296 LEU A C 1
ATOM 2285 O O . LEU A 1 296 ? 33.117 5.907 -52.925 1.00 65.94 296 LEU A O 1
ATOM 2289 N N . HIS A 1 297 ? 34.121 4.335 -51.666 1.00 64.69 297 HIS A N 1
ATOM 2290 C CA . HIS A 1 297 ? 33.239 3.235 -52.039 1.00 64.69 297 HIS A CA 1
ATOM 2291 C C . HIS A 1 297 ? 31.780 3.548 -51.691 1.00 64.69 297 HIS A C 1
ATOM 2293 O O . HIS A 1 297 ? 30.929 3.487 -52.566 1.00 64.69 297 HIS A O 1
ATOM 2299 N N . ARG A 1 298 ? 31.488 4.020 -50.467 1.00 59.81 298 ARG A N 1
ATOM 2300 C CA . ARG A 1 298 ? 30.133 4.465 -50.092 1.00 59.81 298 ARG A CA 1
ATOM 2301 C C . ARG A 1 298 ? 29.597 5.576 -50.988 1.00 59.81 298 ARG A C 1
ATOM 2303 O O . ARG A 1 298 ? 28.409 5.573 -51.263 1.00 59.81 298 ARG A O 1
ATOM 2310 N N . ASN A 1 299 ? 30.429 6.520 -51.424 1.00 62.62 299 ASN A N 1
ATOM 2311 C CA . ASN A 1 299 ? 29.989 7.586 -52.323 1.00 62.62 299 ASN A CA 1
ATOM 2312 C C . ASN A 1 299 ? 29.686 7.049 -53.725 1.00 62.62 299 ASN A C 1
ATOM 2314 O O . ASN A 1 299 ? 28.652 7.406 -54.274 1.00 62.62 299 ASN A O 1
ATOM 2318 N N . VAL A 1 300 ? 30.543 6.182 -54.273 1.00 62.56 300 VAL A N 1
ATOM 2319 C CA . VAL A 1 300 ? 30.324 5.526 -55.574 1.00 62.56 300 VAL A CA 1
ATOM 2320 C C . VAL A 1 300 ? 29.050 4.676 -55.523 1.00 62.56 300 VAL A C 1
ATOM 2322 O O . VAL A 1 300 ? 28.121 4.921 -56.283 1.00 62.56 300 VAL A O 1
ATOM 2325 N N . VAL A 1 301 ? 28.940 3.798 -54.527 1.00 61.59 301 VAL A N 1
ATOM 2326 C CA . VAL A 1 301 ? 27.756 2.970 -54.264 1.00 61.59 301 VAL A CA 1
ATOM 2327 C C . VAL A 1 301 ? 26.496 3.812 -54.051 1.00 61.59 301 VAL A C 1
ATOM 2329 O O . VAL A 1 301 ? 25.441 3.506 -54.592 1.00 61.59 301 VAL A O 1
ATOM 2332 N N . ALA A 1 302 ? 26.562 4.903 -53.285 1.00 58.16 302 ALA A N 1
ATOM 2333 C CA . ALA A 1 302 ? 25.394 5.746 -53.020 1.00 58.16 302 ALA A CA 1
ATOM 2334 C C . ALA A 1 302 ? 24.858 6.466 -54.271 1.00 58.16 302 ALA A C 1
ATOM 2336 O O . ALA A 1 302 ? 23.746 7.011 -54.214 1.00 58.16 302 ALA A O 1
ATOM 2337 N N . HIS A 1 303 ? 25.641 6.510 -55.355 1.00 59.47 303 HIS A N 1
ATOM 2338 C CA . HIS A 1 303 ? 25.198 6.959 -56.673 1.00 59.47 303 HIS A CA 1
ATOM 2339 C C . HIS A 1 303 ? 24.541 5.842 -57.496 1.00 59.47 303 HIS A C 1
ATOM 2341 O O . HIS A 1 303 ? 23.737 6.163 -58.368 1.00 59.47 303 HIS A O 1
ATOM 2347 N N . GLU A 1 304 ? 24.830 4.577 -57.192 1.00 61.03 304 GLU A N 1
ATOM 2348 C CA . GLU A 1 304 ? 24.245 3.398 -57.843 1.00 61.03 304 GLU A CA 1
ATOM 2349 C C . GLU A 1 304 ? 22.967 2.917 -57.151 1.00 61.03 304 GLU A C 1
ATOM 2351 O O . GLU A 1 304 ? 22.054 2.461 -57.831 1.00 61.03 304 GLU A O 1
ATOM 2356 N N . VAL A 1 305 ? 22.855 3.085 -55.826 1.00 62.59 305 VAL A N 1
ATOM 2357 C CA . VAL A 1 305 ? 21.621 2.783 -55.086 1.00 62.59 305 VAL A CA 1
ATOM 2358 C C . VAL A 1 305 ? 20.531 3.766 -55.510 1.00 62.59 305 VAL A C 1
ATOM 2360 O O . VAL A 1 305 ? 20.542 4.955 -55.150 1.00 62.59 305 VAL A O 1
ATOM 2363 N N . THR A 1 306 ? 19.582 3.260 -56.291 1.00 75.81 306 THR A N 1
ATOM 2364 C CA . THR A 1 306 ? 18.432 4.018 -56.767 1.00 75.81 306 THR A CA 1
ATOM 2365 C C . THR A 1 306 ? 17.389 4.155 -55.662 1.00 75.81 306 THR A C 1
ATOM 2367 O O . THR A 1 306 ? 17.404 3.462 -54.643 1.00 75.81 306 THR A O 1
ATOM 2370 N N . VAL A 1 307 ? 16.456 5.092 -55.839 1.00 75.94 307 VAL A N 1
ATOM 2371 C CA . VAL A 1 307 ? 15.350 5.256 -54.886 1.00 75.94 307 VAL A CA 1
ATOM 2372 C C . VAL A 1 307 ? 14.482 3.999 -54.839 1.00 75.94 307 VAL A C 1
ATOM 2374 O O . VAL A 1 307 ? 13.982 3.646 -53.775 1.00 75.94 307 VAL A O 1
ATOM 2377 N N . ASP A 1 308 ? 14.356 3.299 -55.964 1.00 75.31 308 ASP A N 1
ATOM 2378 C CA . ASP A 1 308 ? 13.571 2.075 -56.057 1.00 75.31 308 ASP A CA 1
ATOM 2379 C C . ASP A 1 308 ? 14.228 0.910 -55.305 1.00 75.31 308 ASP A C 1
ATOM 2381 O O . ASP A 1 308 ? 13.512 0.151 -54.657 1.00 75.31 308 ASP A O 1
ATOM 2385 N N . ASP A 1 309 ? 15.561 0.838 -55.242 1.00 77.00 309 ASP A N 1
ATOM 2386 C CA . ASP A 1 309 ? 16.268 -0.173 -54.437 1.00 77.00 309 ASP A CA 1
ATOM 2387 C C . ASP A 1 309 ? 15.983 -0.012 -52.936 1.00 77.00 309 ASP A C 1
ATOM 2389 O O . ASP A 1 309 ? 15.708 -0.985 -52.232 1.00 77.00 309 ASP A O 1
ATOM 2393 N N . ILE A 1 310 ? 15.977 1.231 -52.437 1.00 75.38 310 ILE A N 1
ATOM 2394 C CA . ILE A 1 310 ? 15.651 1.528 -51.030 1.00 75.38 310 ILE A CA 1
ATOM 2395 C C . ILE A 1 310 ? 14.177 1.209 -50.746 1.00 75.38 310 ILE A C 1
ATOM 2397 O O . ILE A 1 310 ? 13.840 0.707 -49.676 1.00 75.38 310 ILE A O 1
ATOM 2401 N N . ARG A 1 311 ? 13.286 1.456 -51.709 1.00 83.00 311 ARG A N 1
ATOM 2402 C CA . ARG A 1 311 ? 11.856 1.146 -51.573 1.00 83.00 311 ARG A CA 1
ATOM 2403 C C . ARG A 1 311 ? 11.585 -0.350 -51.569 1.00 83.00 311 ARG A C 1
ATOM 2405 O O . ARG A 1 311 ? 10.791 -0.815 -50.757 1.00 83.00 311 ARG A O 1
ATOM 2412 N N . VAL A 1 312 ? 12.254 -1.102 -52.439 1.00 75.19 312 VAL A N 1
ATOM 2413 C CA . VAL A 1 312 ? 12.203 -2.567 -52.444 1.00 75.19 312 VAL A CA 1
ATOM 2414 C C . VAL A 1 312 ? 12.723 -3.099 -51.108 1.00 75.19 312 VAL A C 1
ATOM 2416 O O . VAL A 1 312 ? 12.066 -3.946 -50.513 1.00 75.19 312 VAL A O 1
ATOM 2419 N N . ALA A 1 313 ? 13.815 -2.546 -50.573 1.00 71.94 313 ALA A N 1
ATOM 2420 C CA . ALA A 1 313 ? 14.314 -2.919 -49.250 1.00 71.94 313 ALA A CA 1
ATOM 2421 C C . ALA A 1 313 ? 13.295 -2.645 -48.125 1.00 71.94 313 ALA A C 1
ATOM 2423 O O . ALA A 1 313 ? 13.067 -3.529 -47.308 1.00 71.94 313 ALA A O 1
ATOM 2424 N N . ILE A 1 314 ? 12.624 -1.484 -48.126 1.00 78.56 314 ILE A N 1
ATOM 2425 C CA . ILE A 1 314 ? 11.551 -1.159 -47.163 1.00 78.56 314 ILE A CA 1
ATOM 2426 C C . ILE A 1 314 ? 10.395 -2.155 -47.274 1.00 78.56 314 ILE A C 1
ATOM 2428 O O . ILE A 1 314 ? 9.930 -2.682 -46.271 1.00 78.56 314 ILE A O 1
ATOM 2432 N N . LYS A 1 315 ? 9.946 -2.442 -48.501 1.00 81.94 315 LYS A N 1
ATOM 2433 C CA . LYS A 1 315 ? 8.809 -3.334 -48.759 1.00 81.94 315 LYS A CA 1
ATOM 2434 C C . LYS A 1 315 ? 9.070 -4.781 -48.327 1.00 81.94 315 LYS A C 1
ATOM 2436 O O . LYS A 1 315 ? 8.122 -5.496 -48.018 1.00 81.94 315 LYS A O 1
ATOM 2441 N N . TYR A 1 316 ? 10.328 -5.216 -48.344 1.00 79.00 316 TYR A N 1
ATOM 2442 C CA . TYR A 1 316 ? 10.738 -6.570 -47.964 1.00 79.00 316 TYR A CA 1
ATOM 2443 C C . TYR A 1 316 ? 11.473 -6.629 -46.616 1.00 79.00 316 TYR A C 1
ATOM 2445 O O . TYR A 1 316 ? 12.115 -7.642 -46.321 1.00 79.00 316 TYR A O 1
ATOM 2453 N N . ALA A 1 317 ? 11.383 -5.579 -45.792 1.00 73.44 317 ALA A N 1
ATOM 2454 C CA . ALA A 1 317 ? 11.892 -5.606 -44.426 1.00 73.44 317 ALA A CA 1
ATOM 2455 C C . ALA A 1 317 ? 11.218 -6.746 -43.643 1.00 73.44 317 ALA A C 1
ATOM 2457 O O . ALA A 1 317 ? 10.013 -6.975 -43.759 1.00 73.44 317 ALA A O 1
ATOM 2458 N N . ARG A 1 318 ? 12.009 -7.518 -42.887 1.00 64.19 318 ARG A N 1
ATOM 2459 C CA . ARG A 1 318 ? 11.500 -8.707 -42.175 1.00 64.19 318 ARG A CA 1
ATOM 2460 C C . ARG A 1 318 ? 10.857 -8.363 -40.836 1.00 64.19 318 ARG A C 1
ATOM 2462 O O . ARG A 1 318 ? 10.056 -9.149 -40.337 1.00 64.19 318 ARG A O 1
ATOM 2469 N N . ASP A 1 319 ? 11.244 -7.231 -40.261 1.00 72.75 319 ASP A N 1
ATOM 2470 C CA . ASP A 1 319 ? 10.810 -6.758 -38.952 1.00 72.75 319 ASP A CA 1
ATOM 2471 C C . ASP A 1 319 ? 10.019 -5.444 -39.115 1.00 72.75 319 ASP A C 1
ATOM 2473 O O . ASP A 1 319 ? 10.519 -4.522 -39.767 1.00 72.75 319 ASP A O 1
ATOM 2477 N N . PRO A 1 320 ? 8.815 -5.317 -38.526 1.00 74.44 320 PRO A N 1
ATOM 2478 C CA . PRO A 1 320 ? 8.055 -4.066 -38.515 1.00 74.44 320 PRO A CA 1
ATOM 2479 C C . PRO A 1 320 ? 8.845 -2.854 -37.996 1.00 74.44 320 PRO A C 1
ATOM 2481 O O . PRO A 1 320 ? 8.656 -1.743 -38.487 1.00 74.44 320 PRO A O 1
ATOM 2484 N N . ILE A 1 321 ? 9.753 -3.053 -37.033 1.00 64.81 321 ILE A N 1
ATOM 2485 C CA . ILE A 1 321 ? 10.600 -1.979 -36.490 1.00 64.81 321 ILE A CA 1
ATOM 2486 C C . ILE A 1 321 ? 11.628 -1.536 -37.535 1.00 64.81 321 ILE A C 1
ATOM 2488 O O . ILE A 1 321 ? 11.886 -0.344 -37.708 1.00 64.81 321 ILE A O 1
ATOM 2492 N N . GLU A 1 322 ? 12.216 -2.493 -38.253 1.00 68.44 322 GLU A N 1
ATOM 2493 C CA . GLU A 1 322 ? 13.144 -2.219 -39.348 1.00 68.44 322 GLU A CA 1
ATOM 2494 C C . GLU A 1 322 ? 12.435 -1.465 -40.482 1.00 68.44 322 GLU A C 1
ATOM 2496 O O . GLU A 1 322 ? 12.956 -0.459 -40.968 1.00 68.44 322 GLU A O 1
ATOM 2501 N N . GLU A 1 323 ? 11.220 -1.890 -40.843 1.00 83.00 323 GLU A N 1
ATOM 2502 C CA . GLU A 1 323 ? 10.382 -1.197 -41.822 1.00 83.00 323 GLU A CA 1
ATOM 2503 C C . GLU A 1 323 ? 10.123 0.258 -41.407 1.00 83.00 323 GLU A C 1
ATOM 2505 O O . GLU A 1 32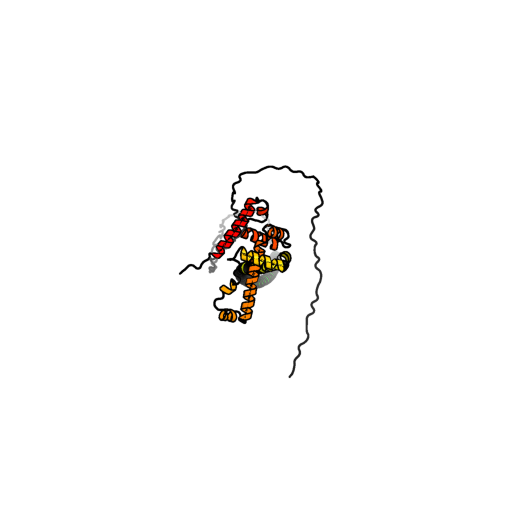3 ? 10.316 1.172 -42.211 1.00 83.00 323 GLU A O 1
ATOM 2510 N N . GLU A 1 324 ? 9.726 0.497 -40.154 1.00 78.00 324 GLU A N 1
ATOM 2511 C CA . GLU A 1 324 ? 9.415 1.835 -39.646 1.00 78.00 324 GLU A CA 1
ATOM 2512 C C . GLU A 1 324 ? 10.648 2.753 -39.650 1.00 78.00 324 GLU A C 1
ATOM 2514 O O . GLU A 1 324 ? 10.573 3.894 -40.114 1.00 78.00 324 GLU A O 1
ATOM 2519 N N . ILE A 1 325 ? 11.813 2.242 -39.238 1.00 71.00 325 ILE A N 1
ATOM 2520 C CA . ILE A 1 325 ? 13.083 2.985 -39.271 1.00 71.00 325 ILE A CA 1
ATOM 2521 C C . ILE A 1 325 ? 13.482 3.330 -40.710 1.00 71.00 325 ILE A C 1
ATOM 2523 O O . ILE A 1 325 ? 13.918 4.456 -40.985 1.00 71.00 325 ILE A O 1
ATOM 2527 N N . MET A 1 326 ? 13.341 2.389 -41.647 1.00 76.81 326 MET A N 1
ATOM 2528 C CA . MET A 1 326 ? 13.664 2.639 -43.050 1.00 76.81 326 MET A CA 1
ATOM 2529 C C . MET A 1 326 ? 12.658 3.603 -43.700 1.00 76.81 326 MET A C 1
ATOM 2531 O O . MET A 1 326 ? 13.079 4.490 -44.445 1.00 76.81 326 MET A O 1
ATOM 2535 N N . ARG A 1 327 ? 11.359 3.505 -43.377 1.00 83.50 327 ARG A N 1
ATOM 2536 C CA . ARG A 1 327 ? 10.312 4.459 -43.795 1.00 83.50 327 ARG A CA 1
ATOM 2537 C C . ARG A 1 327 ? 10.609 5.868 -43.289 1.00 83.50 327 ARG A C 1
ATOM 2539 O O . ARG A 1 327 ? 10.579 6.807 -44.082 1.00 83.50 327 ARG A O 1
ATOM 2546 N N . TRP A 1 328 ? 10.940 6.012 -42.005 1.00 83.44 328 TRP A N 1
ATOM 2547 C CA . TRP A 1 328 ? 11.310 7.296 -41.407 1.00 83.44 328 TRP A CA 1
ATOM 2548 C C . TRP A 1 328 ? 12.564 7.878 -42.060 1.00 83.44 328 TRP A C 1
ATOM 2550 O O . TRP A 1 328 ? 12.587 9.044 -42.445 1.00 83.44 328 TRP A O 1
ATOM 2560 N N . SER A 1 329 ? 13.592 7.050 -42.260 1.00 74.12 329 SER A N 1
ATOM 2561 C CA . SER A 1 329 ? 14.833 7.472 -42.917 1.00 74.12 329 SER A CA 1
ATOM 2562 C C . SER A 1 329 ? 14.587 7.907 -44.362 1.00 74.12 329 SER A C 1
ATOM 2564 O O . SER A 1 329 ? 15.163 8.895 -44.816 1.00 74.12 329 SER A O 1
ATOM 2566 N N . PHE A 1 330 ? 13.716 7.197 -45.083 1.00 83.00 330 PHE A N 1
ATOM 2567 C CA . PHE A 1 330 ? 13.321 7.538 -46.444 1.00 83.00 330 PHE A CA 1
ATOM 2568 C C . PHE A 1 330 ? 12.586 8.880 -46.491 1.00 83.00 330 PHE A C 1
ATOM 2570 O O . PHE A 1 330 ? 12.962 9.742 -47.284 1.00 83.00 330 PHE A O 1
ATOM 2577 N N . ASP A 1 331 ? 11.605 9.086 -45.609 1.00 81.62 331 ASP A N 1
ATOM 2578 C CA . ASP A 1 331 ? 10.856 10.341 -45.522 1.00 81.62 331 ASP A CA 1
ATOM 2579 C C . ASP A 1 331 ? 11.753 11.516 -45.126 1.00 81.62 331 ASP A C 1
ATOM 2581 O O . ASP A 1 331 ? 11.768 12.541 -45.801 1.00 81.62 331 ASP A O 1
ATOM 2585 N N . HIS A 1 332 ? 12.610 11.345 -44.120 1.00 75.06 332 HIS A N 1
ATOM 2586 C CA . HIS A 1 332 ? 13.558 12.379 -43.712 1.00 75.06 332 HIS A CA 1
ATOM 2587 C C . HIS A 1 332 ? 14.542 12.747 -44.835 1.00 75.06 332 HIS A C 1
ATOM 2589 O O . HIS A 1 332 ? 14.902 13.913 -45.009 1.00 75.06 332 HIS A O 1
ATOM 2595 N N . TYR A 1 333 ? 14.990 11.757 -45.613 1.00 72.50 333 TYR A N 1
ATOM 2596 C CA . TYR A 1 333 ? 15.998 11.956 -46.651 1.00 72.50 333 TYR A CA 1
ATOM 2597 C C . TYR A 1 333 ? 15.419 12.501 -47.966 1.00 72.50 333 TYR A C 1
ATOM 2599 O O . TYR A 1 333 ? 16.053 13.335 -48.621 1.00 72.50 333 TYR A O 1
ATOM 2607 N N . TRP A 1 334 ? 14.223 12.056 -48.361 1.00 79.38 334 TRP A N 1
ATOM 2608 C CA . TRP A 1 334 ? 13.575 12.440 -49.622 1.00 79.38 334 TRP A CA 1
ATOM 2609 C C . TRP A 1 334 ? 12.484 13.505 -49.458 1.00 79.38 334 TRP A C 1
ATOM 2611 O O . TRP A 1 334 ? 12.106 14.141 -50.444 1.00 79.38 334 TRP A O 1
ATOM 2621 N N . GLY A 1 335 ? 12.025 13.747 -48.230 1.00 85.00 335 GLY A N 1
ATOM 2622 C CA . GLY A 1 335 ? 10.910 14.636 -47.899 1.00 85.00 335 GLY A CA 1
ATOM 2623 C C . GLY A 1 335 ? 9.546 14.097 -48.332 1.00 85.00 335 GLY A C 1
ATOM 2624 O O . GLY A 1 335 ? 8.626 14.893 -48.517 1.00 85.00 335 GLY A O 1
ATOM 2625 N N . VAL A 1 336 ? 9.453 12.793 -48.604 1.00 89.88 336 VAL A N 1
ATOM 2626 C CA . VAL A 1 336 ? 8.240 12.090 -49.034 1.00 89.88 336 VAL A CA 1
ATOM 2627 C C . VAL A 1 336 ? 8.275 10.653 -48.522 1.00 89.88 336 VAL A C 1
ATOM 2629 O O . VAL A 1 336 ? 9.327 10.014 -48.550 1.00 89.88 336 VAL A O 1
ATOM 2632 N N . THR A 1 337 ? 7.123 10.112 -48.128 1.00 92.38 337 THR A N 1
ATOM 2633 C CA . THR A 1 337 ? 7.016 8.710 -47.707 1.00 92.38 337 THR A CA 1
ATOM 2634 C C . THR A 1 337 ? 7.226 7.749 -48.888 1.00 92.38 337 THR A C 1
ATOM 2636 O O . THR A 1 337 ? 7.002 8.132 -50.043 1.00 92.38 337 THR A O 1
ATOM 2639 N N . PRO A 1 338 ? 7.622 6.484 -48.641 1.00 89.75 338 PRO A N 1
ATOM 2640 C CA . PRO A 1 338 ? 7.817 5.498 -49.710 1.00 89.75 338 PRO A CA 1
ATOM 2641 C C . PRO A 1 338 ? 6.578 5.285 -50.587 1.00 89.75 338 PRO A C 1
ATOM 2643 O O . PRO A 1 338 ? 6.709 5.171 -51.806 1.00 89.75 338 PRO A O 1
ATOM 2646 N N . ASP A 1 339 ? 5.390 5.295 -49.975 1.00 92.25 339 ASP A N 1
ATOM 2647 C CA . ASP A 1 339 ? 4.108 5.130 -50.668 1.00 92.25 339 ASP A CA 1
ATOM 2648 C C . ASP A 1 339 ? 3.738 6.390 -51.473 1.00 92.25 339 ASP A C 1
ATOM 2650 O O . ASP A 1 339 ? 3.229 6.307 -52.589 1.00 92.25 339 ASP A O 1
ATOM 2654 N N . ALA A 1 340 ? 4.036 7.586 -50.949 1.00 92.62 340 ALA A N 1
ATOM 2655 C CA . ALA A 1 340 ? 3.837 8.832 -51.690 1.00 92.62 340 ALA A CA 1
ATOM 2656 C C . ALA A 1 340 ? 4.801 8.942 -52.878 1.00 92.62 340 ALA A C 1
ATOM 2658 O O . ALA A 1 340 ? 4.447 9.509 -53.909 1.00 92.62 340 ALA A O 1
ATOM 2659 N N . TYR A 1 341 ? 6.007 8.381 -52.761 1.00 90.25 341 TYR A N 1
ATOM 2660 C CA . TYR A 1 341 ? 6.972 8.350 -53.852 1.00 90.25 341 TYR A CA 1
ATOM 2661 C C . TYR A 1 341 ? 6.474 7.525 -55.046 1.00 90.25 341 TYR A C 1
ATOM 2663 O O . TYR A 1 341 ? 6.732 7.910 -56.186 1.00 90.25 341 TYR A O 1
ATOM 2671 N N . ASP A 1 342 ? 5.728 6.436 -54.820 1.00 88.50 342 ASP A N 1
ATOM 2672 C CA . ASP A 1 342 ? 5.196 5.573 -55.887 1.00 88.50 342 ASP A CA 1
ATOM 2673 C C . ASP A 1 342 ? 4.361 6.335 -56.906 1.00 88.50 342 ASP A C 1
ATOM 2675 O O . ASP A 1 342 ? 4.561 6.207 -58.117 1.00 88.50 342 ASP A O 1
ATOM 2679 N N . VAL A 1 343 ? 3.462 7.164 -56.385 1.00 93.56 343 VAL A N 1
ATOM 2680 C CA . VAL A 1 343 ? 2.466 7.894 -57.167 1.00 93.56 343 VAL A CA 1
ATOM 2681 C C . VAL A 1 343 ? 3.030 9.157 -57.823 1.00 93.56 343 VAL A C 1
ATOM 2683 O O . VAL A 1 343 ? 2.329 9.811 -58.595 1.00 93.56 343 VAL A O 1
ATOM 2686 N N . LEU A 1 344 ? 4.290 9.522 -57.547 1.00 91.88 344 LEU A N 1
ATOM 2687 C CA . LEU A 1 344 ? 4.914 10.683 -58.175 1.00 91.88 344 LEU A CA 1
ATOM 2688 C C . LEU A 1 344 ? 5.170 10.439 -59.672 1.00 91.88 344 LEU A C 1
ATOM 2690 O O . LEU A 1 344 ? 5.732 9.404 -60.041 1.00 91.88 344 LEU A O 1
ATOM 2694 N N . PRO A 1 345 ? 4.880 11.427 -60.539 1.00 93.94 345 PRO A N 1
ATOM 2695 C CA . PRO A 1 345 ? 5.313 11.396 -61.931 1.00 93.94 345 PRO A CA 1
ATOM 2696 C C . PRO A 1 345 ? 6.842 11.321 -62.043 1.00 93.94 345 PRO A C 1
ATOM 2698 O O . PRO A 1 345 ? 7.560 11.922 -61.237 1.00 93.94 345 PRO A O 1
ATOM 2701 N N . ASP A 1 346 ? 7.355 10.681 -63.097 1.00 90.44 346 ASP A N 1
ATOM 2702 C CA . ASP A 1 346 ? 8.801 10.530 -63.339 1.00 90.44 346 ASP A CA 1
ATOM 2703 C C . ASP A 1 346 ? 9.560 11.861 -63.334 1.00 90.44 346 ASP A C 1
ATOM 2705 O O . ASP A 1 346 ? 10.709 11.943 -62.893 1.00 90.44 346 ASP A O 1
ATOM 2709 N N . VAL A 1 347 ? 8.911 12.936 -63.787 1.00 90.31 347 VAL A N 1
ATOM 2710 C CA . VAL A 1 347 ? 9.478 14.289 -63.762 1.00 90.31 347 VAL A CA 1
ATOM 2711 C C . VAL A 1 347 ? 9.750 14.740 -62.322 1.00 90.31 347 VAL A C 1
ATOM 2713 O O . VAL A 1 347 ? 10.839 15.243 -62.039 1.00 90.31 347 VAL A O 1
ATOM 2716 N N . SER A 1 348 ? 8.816 14.502 -61.398 1.00 91.44 348 SER A N 1
ATOM 2717 C CA . SER A 1 348 ? 8.951 14.829 -59.972 1.00 91.44 348 SER A CA 1
ATOM 2718 C C . SER A 1 348 ? 9.999 13.951 -59.289 1.00 91.44 348 SER A C 1
ATOM 2720 O O . SER A 1 348 ? 10.841 14.461 -58.547 1.00 91.44 348 SER A O 1
ATOM 2722 N N . LYS A 1 349 ? 10.031 12.651 -59.612 1.00 88.44 349 LYS A N 1
ATOM 2723 C CA . LYS A 1 349 ? 11.067 11.718 -59.133 1.00 88.44 349 LYS A CA 1
ATOM 2724 C C . LYS A 1 349 ? 12.472 12.180 -59.545 1.00 88.44 349 LYS A C 1
ATOM 2726 O O . LYS A 1 349 ? 13.370 12.287 -58.707 1.00 88.44 349 LYS A O 1
ATOM 2731 N N . ARG A 1 350 ? 12.655 12.577 -60.813 1.00 84.06 350 ARG A N 1
ATOM 2732 C CA . ARG A 1 350 ? 13.920 13.151 -61.321 1.00 84.06 350 ARG A CA 1
ATOM 2733 C C . ARG A 1 350 ? 14.269 14.489 -60.665 1.00 84.06 350 ARG A C 1
ATOM 2735 O O . ARG A 1 350 ? 15.449 14.774 -60.455 1.00 84.06 350 ARG A O 1
ATOM 2742 N N . GLN A 1 351 ? 13.282 15.325 -60.345 1.00 87.62 351 GLN A N 1
ATOM 2743 C CA . GLN A 1 351 ? 13.512 16.583 -59.627 1.00 87.62 351 GLN A CA 1
ATOM 2744 C C . GLN A 1 351 ? 13.969 16.351 -58.182 1.00 87.62 351 GLN A C 1
ATOM 2746 O O . GLN A 1 351 ? 14.914 17.014 -57.754 1.00 87.62 351 GLN A O 1
ATOM 2751 N N . LEU A 1 352 ? 13.384 15.388 -57.462 1.00 85.25 352 LEU A N 1
ATOM 2752 C CA . LEU A 1 352 ? 13.847 14.979 -56.129 1.00 85.25 352 LEU A CA 1
ATOM 2753 C C . LEU A 1 352 ? 15.291 14.462 -56.172 1.00 85.25 352 LEU A C 1
ATOM 2755 O O . LEU A 1 352 ? 16.123 14.883 -55.366 1.00 85.25 352 LEU A O 1
ATOM 2759 N N . LEU A 1 353 ? 15.631 13.653 -57.182 1.00 81.94 353 LEU A N 1
ATOM 2760 C CA . LEU A 1 353 ? 17.001 13.185 -57.413 1.00 81.94 353 LEU A CA 1
ATOM 2761 C C . LEU A 1 353 ? 17.978 14.353 -57.653 1.00 81.94 353 LEU A C 1
ATOM 2763 O O . LEU A 1 353 ? 19.046 14.431 -57.042 1.00 81.94 353 LEU A O 1
ATOM 2767 N N . LYS A 1 354 ? 17.595 15.324 -58.494 1.00 80.19 354 LYS A N 1
ATOM 2768 C CA . LYS A 1 354 ? 18.393 16.539 -58.736 1.00 80.19 354 LYS A CA 1
ATOM 2769 C C . LYS A 1 354 ? 18.517 17.407 -57.479 1.00 80.19 354 LYS A C 1
ATOM 2771 O O . LYS A 1 354 ? 19.584 17.974 -57.240 1.00 80.19 354 LYS A O 1
ATOM 2776 N N . LYS A 1 355 ? 17.462 17.511 -56.665 1.00 80.56 355 LYS A N 1
ATOM 2777 C CA . LYS A 1 355 ? 17.459 18.247 -55.390 1.00 80.56 355 LYS A CA 1
ATOM 2778 C C . LYS A 1 355 ? 18.425 17.609 -54.387 1.00 80.56 355 LYS A C 1
ATOM 2780 O O . LYS A 1 355 ? 19.215 18.336 -53.789 1.00 80.56 355 LYS A O 1
ATOM 2785 N N . ARG A 1 356 ? 18.472 16.271 -54.300 1.00 72.44 356 ARG A N 1
ATOM 2786 C CA . ARG A 1 356 ? 19.485 15.525 -53.524 1.00 72.44 356 ARG A CA 1
ATOM 2787 C C . ARG A 1 356 ? 20.904 15.901 -53.945 1.00 72.44 356 ARG A C 1
ATOM 2789 O O . ARG A 1 356 ? 21.716 16.268 -53.099 1.00 72.44 356 ARG A O 1
ATOM 2796 N N . MET A 1 357 ? 21.189 15.876 -55.249 1.00 63.50 357 MET A N 1
ATOM 2797 C CA . MET A 1 357 ? 22.516 16.233 -55.772 1.00 63.50 357 MET A CA 1
ATOM 2798 C C . MET A 1 357 ? 22.912 17.692 -55.499 1.00 63.50 357 MET A C 1
ATOM 2800 O O . MET A 1 357 ? 24.099 18.012 -55.447 1.00 63.50 357 MET A O 1
ATOM 2804 N N . ARG A 1 358 ? 21.939 18.599 -55.343 1.00 64.69 358 ARG A N 1
ATOM 2805 C CA . ARG A 1 358 ? 22.197 19.994 -54.952 1.00 64.69 358 ARG A CA 1
ATOM 2806 C C . ARG A 1 358 ? 22.418 20.127 -53.444 1.00 64.69 358 ARG A C 1
ATOM 2808 O O . ARG A 1 358 ? 23.368 20.794 -53.047 1.00 64.69 358 ARG A O 1
ATOM 2815 N N . ASN A 1 359 ? 21.626 19.450 -52.614 1.00 57.53 359 ASN A N 1
ATOM 2816 C CA . ASN A 1 359 ? 21.780 19.477 -51.155 1.00 57.53 359 ASN A CA 1
ATOM 2817 C C . ASN A 1 359 ? 23.092 18.822 -50.687 1.00 57.53 359 ASN A C 1
ATOM 2819 O O . ASN A 1 359 ? 23.710 19.305 -49.738 1.00 57.53 359 ASN A O 1
ATOM 2823 N N . SER A 1 360 ? 23.590 17.795 -51.387 1.00 51.81 360 SER A N 1
ATOM 2824 C CA . SER A 1 360 ? 24.906 17.208 -51.093 1.00 51.81 360 SER A CA 1
ATOM 2825 C C . SER A 1 360 ? 26.069 18.173 -51.368 1.00 51.81 360 SER A C 1
ATOM 2827 O O . SER A 1 360 ? 27.053 18.155 -50.630 1.00 51.81 360 SER A O 1
ATOM 2829 N N . LYS A 1 361 ? 25.934 19.067 -52.362 1.00 47.88 361 LYS A N 1
ATOM 2830 C CA . LYS A 1 361 ? 26.915 20.128 -52.663 1.00 47.88 361 LYS A CA 1
ATOM 2831 C C . LYS A 1 361 ? 26.918 21.263 -51.633 1.00 47.88 361 LYS A C 1
ATOM 2833 O O . LYS A 1 361 ? 27.943 21.920 -51.468 1.00 47.88 361 LYS A O 1
ATOM 2838 N N . TYR A 1 362 ? 25.810 21.494 -50.926 1.00 39.47 362 TYR A N 1
ATOM 2839 C CA . TYR A 1 362 ? 25.726 22.539 -49.897 1.00 39.47 362 TYR A CA 1
ATOM 2840 C C . TYR A 1 362 ? 26.413 22.151 -48.582 1.00 39.47 362 TYR A C 1
ATOM 2842 O O . TYR A 1 362 ? 26.944 23.024 -47.900 1.00 39.47 362 TYR A O 1
ATOM 2850 N N . ARG A 1 363 ? 26.527 20.855 -48.260 1.00 43.72 363 ARG A N 1
ATOM 2851 C CA . ARG A 1 363 ? 27.249 20.412 -47.051 1.00 43.72 363 ARG A CA 1
ATOM 2852 C C . ARG A 1 363 ? 28.769 20.608 -47.142 1.00 43.72 363 ARG A C 1
ATOM 2854 O O . ARG A 1 363 ? 29.440 20.628 -46.120 1.00 43.72 363 ARG A O 1
ATOM 2861 N N . SER A 1 364 ? 29.307 20.809 -48.348 1.00 45.12 364 SER A N 1
ATOM 2862 C CA . SER A 1 364 ? 30.720 21.146 -48.581 1.00 45.12 364 SER A CA 1
ATOM 2863 C C . SER A 1 364 ? 31.033 22.645 -48.447 1.00 45.12 364 SER A C 1
ATOM 2865 O O . SER A 1 364 ? 32.202 23.013 -48.505 1.00 45.12 364 SER A O 1
ATOM 2867 N N . ARG A 1 365 ? 30.018 23.511 -48.279 1.00 44.31 365 ARG A N 1
ATOM 2868 C CA . ARG A 1 365 ? 30.174 24.967 -48.075 1.00 44.31 365 ARG A CA 1
ATOM 2869 C C . ARG A 1 365 ? 29.882 25.426 -46.647 1.00 44.31 365 ARG A C 1
ATOM 2871 O O . ARG A 1 365 ? 29.688 26.616 -46.424 1.00 44.31 365 ARG A O 1
ATOM 2878 N N . LEU A 1 366 ? 29.920 24.523 -45.671 1.00 39.59 366 LEU A N 1
ATOM 2879 C CA . LEU A 1 366 ? 30.231 24.930 -44.301 1.00 39.59 366 LEU A CA 1
ATOM 2880 C C . LEU A 1 366 ? 31.732 25.258 -44.259 1.00 39.59 366 LEU A C 1
ATOM 2882 O O . LEU A 1 366 ? 32.549 24.467 -43.796 1.00 39.59 366 LEU A O 1
ATOM 2886 N N . GLN A 1 367 ? 32.095 26.388 -44.876 1.00 40.84 367 GLN A N 1
ATOM 2887 C CA . GLN A 1 367 ? 33.378 27.036 -44.650 1.00 40.84 367 GLN A CA 1
ATOM 2888 C C . GLN A 1 367 ? 33.428 27.532 -43.197 1.00 40.84 367 GLN A C 1
ATOM 2890 O O . GLN A 1 367 ? 32.376 27.840 -42.626 1.00 40.84 367 GLN A O 1
ATOM 2895 N N . PRO A 1 368 ? 34.628 27.614 -42.599 1.00 48.50 368 PRO A N 1
ATOM 2896 C CA . PRO A 1 368 ? 34.796 28.259 -41.310 1.00 48.50 368 PRO A CA 1
ATOM 2897 C C . PRO A 1 368 ? 34.332 29.708 -41.441 1.00 48.50 368 PRO A C 1
ATOM 2899 O O . PRO A 1 368 ? 34.664 30.383 -42.416 1.00 48.50 368 PRO A O 1
ATOM 2902 N N . VAL A 1 369 ? 33.571 30.177 -40.458 1.00 50.16 369 VAL A N 1
ATOM 2903 C CA . VAL A 1 369 ? 33.385 31.610 -40.241 1.00 50.16 369 VAL A CA 1
ATOM 2904 C C . VAL A 1 369 ? 34.789 32.178 -40.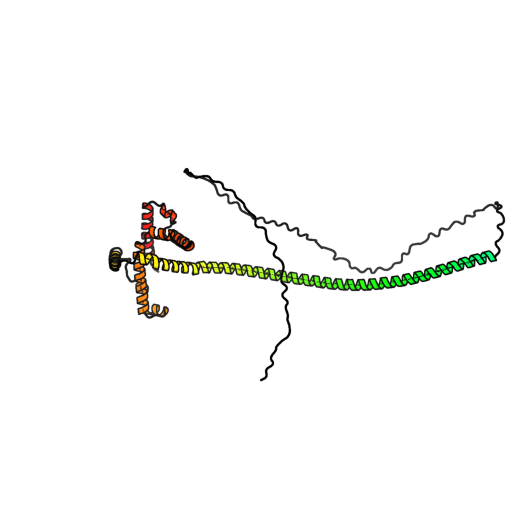044 1.00 50.16 369 VAL A C 1
ATOM 2906 O O . VAL A 1 369 ? 35.470 31.805 -39.090 1.00 50.16 369 VAL A O 1
ATOM 2909 N N . ALA A 1 370 ? 35.257 32.976 -41.004 1.00 51.16 370 ALA A N 1
ATOM 2910 C CA . ALA A 1 370 ? 36.486 33.734 -40.851 1.00 51.16 370 ALA A CA 1
ATOM 2911 C C . ALA A 1 370 ? 36.298 34.673 -39.653 1.00 51.16 370 ALA A C 1
ATOM 2913 O O . ALA A 1 370 ? 35.353 35.465 -39.641 1.00 51.16 370 ALA A O 1
ATOM 2914 N N . GLY A 1 371 ? 37.139 34.491 -38.636 1.00 61.78 371 GLY A N 1
ATOM 2915 C CA . GLY A 1 371 ? 37.372 35.483 -37.591 1.00 61.78 371 GLY A CA 1
ATOM 2916 C C . GLY A 1 371 ? 38.296 36.576 -38.092 1.00 61.78 371 GLY A C 1
ATOM 2917 O O . GLY A 1 371 ? 39.135 36.263 -38.972 1.00 61.78 371 GLY A O 1
#

Foldseek 3Di:
DDDDDDDDDDDDDDDDDDDDDDDDDDDDDDDDDDDDDDDDDDDDDDDDDDDDPDDPPPPPPPPDPPPPPPPPDDPDDPPDPPDDPPDPPDPPDDPPPPDPPPPPDDPDDCDPDDPPPDPVVVVVVVVVVVVVVVVVVVVVVVVVVVVVVVVVVVVVVVVVVVVVVVVVVVVVVVVVVVVVVVVVVVVVVVVVVVVVVVVVVVVVVVVVVCCVPPVVVVVVVVLVVVCCVPPQCVVPVDDVVVVVVLLVVCCVVCVPQPPLQPVVVVCPDLVVVQVVVVHDSVVVVVVSSVVSVVVVVCVSSVVVCALVNLLVCLVPPPDPVSNVVSQVVSCVLQVDGSVRLVPDDPVVSVVSVVVNVVVVVVVVPPDPPDD

Secondary structure (DSSP, 8-state):
--------------PPP--PPPPPPP--------------------------------------------------------------------------------------------HHHHHHHHHHHHHHHHHHHHHHHHHHHHHHHHHHHHHHHHHHHHHHHHHHHHHHHHHHHHHHHHHHHHHHHHHHHHHHHHHHHHHHHHHHHHIIIIIHHHHHHHHHHHHIIIIIHHHH---HHHHHHHHHHHHHH-TTT--TTTTGGG-S-HHHHHHHTTS-HHHHHHHHHHHHHHHHHHHHHHHHS-HHHHHHHHHT-SSHHHHHHHHHHHHHHHSS-HHHHHTS-HHHHHHHHHHHHHHHHHGGG------

pLDDT: mean 70.36, std 22.38, range [32.88, 98.69]

Radius of gyration: 58.04 Å; chains: 1; bounding box: 136×67×146 Å

Seque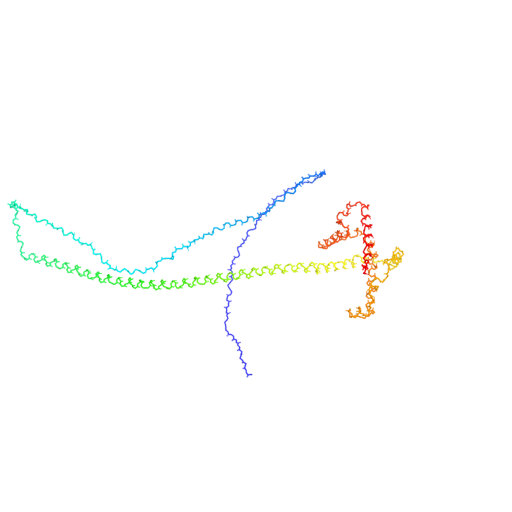nce (371 aa):
MLGHNPDHFFNDVHLNPSSPHTPVPVPTSTSQLATRNPHPTSRAHPLHMPLQLSTIASRGVLRRRVVTAAVAGVSKLHRSPTAATTLPACLSTAIATSGVSNGRRNFSSSDPVAAKQSPWVIVKKQRKEIATLFQKLEVVIADNGTLKEQLGIVINDNATLREKNATLTKQLDIVINDNAALREDNATLRADNATLRAENAQLRLDMAIVVDRVHHPICCAIAAKHWWKYFVLPAIEPDAIKLQELQVAASTAYPGYTKPRHFQNQVTDWQSAAARAGMSITDLQDRIQKLDHSRLHRNVVAHEVTVDDIRVAIKYARDPIEEEIMRWSFDHYWGVTPDAYDVLPDVSKRQLLKKRMRNSKYRSRLQPVAG